Protein AF-A0A957R7T0-F1 (afdb_monomer_lite)

Sequence (190 aa):
MSIPLLWQEVIWQSDWGSYLGHDMTGHAVVDGGLLSNFPIALFISNAPPVKEVMGESATRDRILGMLIDENEALGDDLPGDEPSAGPTAELSSLLIVKRIQRLMDTALHANDMLYADRLEKMVLRLPAKGYGTTEFNMTDARRDALVTAGRRHARDYFLQNASMVLSAADERLTEDESQQIDKIATRMLR

Secondary structure (DSSP, 8-state):
---TTTSPPEEPPGGG--BTTB--TTPEE--GGGT-S--HHHHH---HHHHHHH---TTTTS--EEEEETTS---TTSS--SPP--TTHHHHHHHHHHHHHHHHHHHHHSS-TTSHHHHHHTEEEEE-TT--TT-TT--HHHHHHHHHHHHHHHHHHHHHTTTHHHHTTT-PPPHHHHHHHHHHHHHHT-

Structure (mmCIF, N/CA/C/O backbone):
data_AF-A0A957R7T0-F1
#
_entry.id   AF-A0A957R7T0-F1
#
loop_
_atom_site.group_PDB
_atom_site.id
_atom_site.type_symbol
_atom_site.label_atom_id
_atom_site.label_alt_id
_atom_site.label_comp_id
_atom_site.label_asym_id
_atom_site.label_entity_id
_atom_site.label_seq_id
_atom_site.pdbx_PDB_ins_code
_atom_site.Cartn_x
_atom_site.Cartn_y
_atom_site.Cartn_z
_atom_site.occupancy
_atom_site.B_iso_or_equiv
_atom_site.auth_seq_id
_atom_site.auth_comp_id
_atom_site.auth_asym_id
_atom_site.auth_atom_id
_atom_site.pdbx_PDB_model_num
ATOM 1 N N . MET A 1 1 ? -8.231 -8.340 -6.137 1.00 64.25 1 MET A N 1
ATOM 2 C CA . MET A 1 1 ? -8.034 -6.892 -6.335 1.00 64.25 1 MET A CA 1
ATOM 3 C C . MET A 1 1 ? -9.131 -6.420 -7.273 1.00 64.25 1 MET A C 1
ATOM 5 O O . MET A 1 1 ? -8.980 -6.522 -8.485 1.00 64.25 1 MET A O 1
ATOM 9 N N . SER A 1 2 ? -10.285 -6.035 -6.729 1.00 77.50 2 SER A N 1
ATOM 10 C CA . SER A 1 2 ? -11.446 -5.602 -7.522 1.00 77.50 2 SER A CA 1
ATOM 11 C C . SER A 1 2 ? -11.296 -4.123 -7.881 1.00 77.50 2 SER A C 1
ATOM 13 O O . SER A 1 2 ? -12.015 -3.279 -7.344 1.00 77.50 2 SER A O 1
ATOM 15 N N . ILE A 1 3 ? -10.281 -3.784 -8.688 1.00 74.31 3 ILE A N 1
ATOM 16 C CA . ILE A 1 3 ? -9.997 -2.381 -9.029 1.00 74.31 3 ILE A CA 1
ATOM 17 C C . ILE A 1 3 ? -11.139 -1.891 -9.925 1.00 74.31 3 ILE A C 1
ATOM 19 O O . ILE A 1 3 ? -11.367 -2.492 -10.984 1.00 74.31 3 ILE A O 1
ATOM 23 N N . PRO A 1 4 ? -11.871 -0.833 -9.530 1.00 68.38 4 PRO A N 1
ATOM 24 C CA . PRO A 1 4 ? -13.019 -0.371 -10.291 1.00 68.38 4 PRO A CA 1
ATOM 25 C C . PRO A 1 4 ? -12.649 -0.052 -11.728 1.00 68.38 4 PRO A C 1
ATOM 27 O O . PRO A 1 4 ? -11.546 0.418 -12.005 1.00 68.38 4 PRO A O 1
ATOM 30 N N . LEU A 1 5 ? -13.606 -0.271 -12.629 1.00 71.06 5 LEU A N 1
ATOM 31 C CA . LEU A 1 5 ? -13.477 -0.043 -14.073 1.00 71.06 5 LEU A CA 1
ATOM 32 C C . LEU A 1 5 ? -12.514 -1.005 -14.797 1.00 71.06 5 LEU A C 1
ATOM 34 O O . LEU A 1 5 ? -12.513 -1.026 -16.024 1.00 71.06 5 LEU A O 1
ATOM 38 N N . LEU A 1 6 ? -11.737 -1.812 -14.065 1.00 68.62 6 LEU A N 1
ATOM 39 C CA . LEU A 1 6 ? -10.830 -2.828 -14.611 1.00 68.62 6 LEU A CA 1
ATOM 40 C C . LEU A 1 6 ? -11.322 -4.251 -14.323 1.00 68.62 6 LEU A C 1
ATOM 42 O O . LEU A 1 6 ? -11.292 -5.099 -15.212 1.00 68.62 6 LEU A O 1
ATOM 46 N N . TRP A 1 7 ? -11.809 -4.509 -13.106 1.00 79.31 7 TRP A N 1
ATOM 47 C CA . TRP A 1 7 ? -12.356 -5.806 -12.704 1.00 79.31 7 TRP A CA 1
ATOM 48 C C . TRP A 1 7 ? -13.770 -5.678 -12.147 1.00 79.31 7 TRP A C 1
ATOM 50 O O . TRP A 1 7 ? -14.157 -4.641 -11.606 1.00 79.31 7 TRP A O 1
ATOM 60 N N . GLN A 1 8 ? -14.527 -6.769 -12.266 1.00 84.75 8 GLN A N 1
ATOM 61 C CA . GLN A 1 8 ? -15.843 -6.894 -11.655 1.00 84.75 8 GLN A CA 1
ATOM 62 C C . GLN A 1 8 ? -15.715 -6.819 -10.129 1.00 84.75 8 GLN A C 1
ATOM 64 O O . GLN A 1 8 ? -14.870 -7.486 -9.527 1.00 84.75 8 GLN A O 1
ATOM 69 N N . GLU A 1 9 ? -16.569 -6.010 -9.512 1.00 87.56 9 GLU A N 1
ATOM 70 C CA . GLU A 1 9 ? -16.698 -5.947 -8.060 1.00 87.56 9 GLU A CA 1
ATOM 71 C C . GLU A 1 9 ? -17.227 -7.263 -7.488 1.00 87.56 9 GLU A C 1
ATOM 73 O O . GLU A 1 9 ? -17.987 -7.992 -8.132 1.00 87.56 9 GLU A O 1
ATOM 78 N N . VAL A 1 10 ? -16.818 -7.573 -6.261 1.00 91.75 10 VAL A N 1
ATOM 79 C CA . VAL A 1 10 ? -17.272 -8.782 -5.576 1.00 91.75 10 VAL A CA 1
ATOM 80 C C . VAL A 1 10 ? -18.482 -8.418 -4.736 1.00 91.75 10 VAL A C 1
ATOM 82 O O . VAL A 1 10 ? -18.370 -7.627 -3.807 1.00 91.75 10 VAL A O 1
ATOM 85 N N . ILE A 1 11 ? -19.639 -8.994 -5.051 1.00 94.62 11 ILE A N 1
ATOM 86 C CA . ILE A 1 11 ? -20.851 -8.785 -4.258 1.00 94.62 11 ILE A CA 1
ATOM 87 C C . ILE A 1 11 ? -20.867 -9.773 -3.097 1.00 94.62 11 ILE A C 1
ATOM 89 O O . ILE A 1 11 ? -20.788 -10.985 -3.319 1.00 94.62 11 ILE A O 1
ATOM 93 N N . TRP A 1 12 ? -20.992 -9.254 -1.877 1.00 96.00 12 TRP A N 1
ATOM 94 C CA . TRP A 1 12 ? -21.081 -10.067 -0.670 1.00 96.00 12 TRP A CA 1
ATOM 95 C C . TRP A 1 12 ? -22.331 -10.947 -0.702 1.00 96.00 12 TRP A C 1
ATOM 97 O O . TRP A 1 12 ? -23.453 -10.453 -0.856 1.00 96.00 12 TRP A O 1
ATOM 107 N N . GLN A 1 13 ? -22.132 -12.253 -0.563 1.00 96.69 13 GLN A N 1
ATOM 108 C CA . GLN A 1 13 ? -23.207 -13.237 -0.613 1.00 96.69 13 GLN A CA 1
ATOM 109 C C . GLN A 1 13 ? -23.741 -13.532 0.791 1.00 96.69 13 GLN A C 1
ATOM 111 O O . GLN A 1 13 ? -22.999 -13.509 1.772 1.00 96.69 13 GLN A O 1
ATOM 116 N N . SER A 1 14 ? -25.034 -13.837 0.895 1.00 95.44 14 SER A N 1
ATOM 117 C CA . SER A 1 14 ? -25.679 -14.111 2.186 1.00 95.44 14 SER A CA 1
ATOM 118 C C . SER A 1 14 ? -25.124 -15.349 2.895 1.00 95.44 14 SER A C 1
ATOM 120 O O . SER A 1 14 ? -25.150 -15.428 4.120 1.00 95.44 14 SER A O 1
ATOM 122 N N . ASP A 1 15 ? -24.628 -16.330 2.138 1.00 96.50 15 ASP A N 1
ATOM 123 C CA . ASP A 1 15 ? -24.037 -17.564 2.666 1.00 96.50 15 ASP A CA 1
ATOM 124 C C . ASP A 1 15 ? -22.649 -17.352 3.297 1.00 96.50 15 ASP A C 1
ATOM 126 O O . ASP A 1 15 ? -22.197 -18.205 4.059 1.00 96.50 15 ASP A O 1
ATOM 130 N N . TRP A 1 16 ? -21.995 -16.210 3.052 1.00 95.06 16 TRP A N 1
ATOM 131 C CA . TRP A 1 16 ? -20.727 -15.837 3.698 1.00 95.06 16 TRP A CA 1
ATOM 132 C C . TRP A 1 16 ? -20.921 -15.335 5.134 1.00 95.06 16 TRP A C 1
ATOM 134 O O . TRP A 1 16 ? -19.959 -15.255 5.898 1.00 95.06 16 TRP A O 1
ATOM 144 N N . GLY A 1 17 ? -22.163 -15.028 5.518 1.00 94.38 17 GLY A N 1
ATOM 145 C CA . GLY A 1 17 ? -22.520 -14.548 6.847 1.00 94.38 17 GLY A CA 1
ATOM 146 C C . GLY A 1 17 ? -22.252 -13.056 7.058 1.00 94.38 17 GLY A C 1
ATOM 147 O O . GLY A 1 17 ? -22.036 -12.291 6.118 1.00 94.38 17 GLY A O 1
ATOM 148 N N . SER A 1 18 ? -22.313 -12.634 8.321 1.00 93.88 18 SER A N 1
ATOM 149 C CA . SER A 1 18 ? -22.111 -11.240 8.729 1.00 93.88 18 SER A CA 1
ATOM 150 C C . SER A 1 18 ? -20.630 -10.877 8.836 1.00 93.88 18 SER A C 1
ATOM 152 O O . SER A 1 18 ? -19.843 -11.658 9.374 1.00 93.88 18 SER A O 1
ATOM 154 N N . TYR A 1 19 ? -20.274 -9.652 8.462 1.00 89.38 19 TYR A N 1
ATOM 155 C CA . TYR A 1 19 ? -18.965 -9.068 8.745 1.00 89.38 19 TYR A CA 1
ATOM 156 C C . TYR A 1 19 ? -19.042 -8.239 10.030 1.00 89.38 19 TYR A C 1
ATOM 158 O O . TYR A 1 19 ? -19.812 -7.286 10.098 1.00 89.38 19 TYR A O 1
ATOM 166 N N . LEU A 1 20 ? -18.282 -8.617 11.064 1.00 87.81 20 LEU A N 1
ATOM 167 C CA . LEU A 1 20 ? -18.307 -7.957 12.384 1.00 87.81 20 LEU A CA 1
ATOM 168 C C . LEU A 1 20 ? -19.728 -7.793 12.961 1.00 87.81 20 LEU A C 1
ATOM 170 O O . LEU A 1 20 ? -20.074 -6.774 13.546 1.00 87.81 20 LEU A O 1
ATOM 174 N N . GLY A 1 21 ? -20.586 -8.795 12.751 1.00 90.56 21 GLY A N 1
ATOM 175 C CA . GLY A 1 21 ? -21.985 -8.766 13.193 1.00 90.56 21 GLY A CA 1
ATOM 176 C C . GLY A 1 21 ? -22.929 -7.930 12.318 1.00 90.56 21 GLY A C 1
ATOM 177 O O . GLY A 1 21 ? -24.133 -7.929 12.569 1.00 90.56 21 GLY A O 1
ATOM 178 N N . HIS A 1 22 ? -22.427 -7.274 11.270 1.00 89.94 22 HIS A N 1
ATOM 179 C CA . HIS A 1 22 ? -23.229 -6.538 10.296 1.00 89.94 22 HIS A CA 1
ATOM 180 C C . HIS A 1 22 ? -23.560 -7.407 9.078 1.00 89.94 22 HIS A C 1
ATOM 182 O O . HIS A 1 22 ? -22.698 -8.106 8.541 1.00 89.94 22 HIS A O 1
ATOM 188 N N . ASP A 1 23 ? -24.815 -7.362 8.628 1.00 94.25 23 ASP A N 1
ATOM 189 C CA . ASP A 1 23 ? -25.204 -7.985 7.365 1.00 94.25 23 ASP A CA 1
ATOM 190 C C . ASP A 1 23 ? -24.669 -7.156 6.195 1.00 94.25 23 ASP A C 1
ATOM 192 O O . ASP A 1 23 ? -25.050 -6.001 6.002 1.00 94.25 23 ASP A O 1
ATOM 196 N N . MET A 1 24 ? -23.773 -7.768 5.427 1.00 95.12 24 MET A N 1
ATOM 197 C CA . MET A 1 24 ? -23.145 -7.158 4.261 1.00 95.12 24 MET A CA 1
ATOM 198 C C . MET A 1 24 ? -23.767 -7.636 2.950 1.00 95.12 24 MET A C 1
ATOM 200 O O . MET A 1 24 ? -23.339 -7.186 1.891 1.00 95.12 24 MET A O 1
ATOM 204 N N . THR A 1 25 ? -24.777 -8.511 2.976 1.00 96.44 25 THR A N 1
ATOM 205 C CA . THR A 1 25 ? -25.382 -9.092 1.768 1.00 96.44 25 THR A CA 1
ATOM 206 C C . THR A 1 25 ? -25.733 -8.015 0.738 1.00 96.44 25 THR A C 1
ATOM 208 O O . THR A 1 25 ? -26.369 -7.010 1.053 1.00 96.44 25 THR A O 1
ATOM 211 N N . GLY A 1 26 ? -25.295 -8.211 -0.507 1.00 94.88 26 GLY A N 1
ATOM 212 C CA . GLY A 1 26 ? -25.545 -7.282 -1.612 1.00 94.88 26 GLY A CA 1
ATOM 213 C C . GLY A 1 26 ? -24.616 -6.063 -1.674 1.00 94.88 26 GLY A C 1
ATOM 214 O O . GLY A 1 26 ? -24.668 -5.332 -2.660 1.00 94.88 26 GLY A O 1
ATOM 215 N N . HIS A 1 27 ? -23.744 -5.844 -0.685 1.00 93.19 27 HIS A N 1
ATOM 216 C CA . HIS A 1 27 ? -22.738 -4.783 -0.751 1.00 93.19 27 HIS A CA 1
ATOM 217 C C . HIS A 1 27 ? -21.607 -5.166 -1.714 1.00 93.19 27 HIS A C 1
ATOM 219 O O . HIS A 1 27 ? -21.185 -6.325 -1.773 1.00 93.19 27 HIS A O 1
ATOM 225 N N . ALA A 1 28 ? -21.099 -4.178 -2.452 1.00 90.75 28 ALA A N 1
ATOM 226 C CA . ALA A 1 28 ? -19.971 -4.344 -3.359 1.00 90.75 28 ALA A CA 1
ATOM 227 C C . ALA A 1 28 ? -18.636 -4.158 -2.628 1.00 90.75 28 ALA A C 1
ATOM 229 O O . ALA A 1 28 ? -18.390 -3.134 -1.989 1.00 90.75 28 ALA A O 1
ATOM 230 N N . VAL A 1 29 ? -17.755 -5.144 -2.764 1.00 87.69 29 VAL A N 1
ATOM 231 C CA . VAL A 1 29 ? -16.377 -5.115 -2.280 1.00 87.69 29 VAL A CA 1
ATOM 232 C C . VAL A 1 29 ? -15.462 -4.750 -3.443 1.00 87.69 29 VAL A C 1
ATOM 234 O O . VAL A 1 29 ? -15.355 -5.470 -4.444 1.00 87.69 29 VAL A O 1
ATOM 237 N N . VAL A 1 30 ? -14.791 -3.614 -3.281 1.00 82.06 30 VAL A N 1
ATOM 238 C CA . VAL A 1 30 ? -13.850 -3.038 -4.242 1.00 82.06 30 VAL A CA 1
ATOM 239 C C . VAL A 1 30 ? -12.434 -3.043 -3.678 1.00 82.06 30 VAL A C 1
ATOM 241 O O . VAL A 1 30 ? -12.216 -3.273 -2.489 1.00 82.06 30 VAL A O 1
ATOM 244 N N . ASP A 1 31 ? -11.457 -2.809 -4.545 1.00 76.38 31 ASP A N 1
ATOM 245 C CA . ASP A 1 31 ? -10.063 -2.708 -4.136 1.00 76.38 31 ASP A CA 1
ATOM 246 C C . ASP A 1 31 ? -9.812 -1.554 -3.148 1.00 76.38 31 ASP A C 1
ATOM 248 O O . ASP A 1 31 ? -10.300 -0.434 -3.332 1.00 76.38 31 ASP A O 1
ATOM 252 N N . GLY A 1 32 ? -9.013 -1.826 -2.112 1.00 65.75 32 GLY A N 1
ATOM 253 C CA . GLY A 1 32 ? -8.698 -0.866 -1.050 1.00 65.75 32 GLY A CA 1
ATOM 254 C C . GLY A 1 32 ? -7.901 0.349 -1.528 1.00 65.75 32 GLY A C 1
ATOM 255 O O . GLY A 1 32 ? -7.894 1.380 -0.848 1.00 65.75 32 GLY A O 1
ATOM 256 N N . GLY A 1 33 ? -7.297 0.285 -2.720 1.00 60.62 33 GLY A N 1
ATOM 257 C CA . GLY A 1 33 ? -6.518 1.381 -3.280 1.00 60.62 33 GLY A CA 1
ATOM 258 C C . GLY A 1 33 ? -7.298 2.658 -3.604 1.00 60.62 33 GLY A C 1
ATOM 259 O O . GLY A 1 33 ? -6.705 3.706 -3.859 1.00 60.62 33 GLY A O 1
ATOM 260 N N . LEU A 1 34 ? -8.629 2.622 -3.547 1.00 56.03 34 LEU A N 1
ATOM 261 C CA . LEU A 1 34 ? -9.475 3.820 -3.643 1.00 56.03 34 LEU A CA 1
ATOM 262 C C . LEU A 1 34 ? -9.510 4.631 -2.343 1.00 56.03 34 LEU A C 1
ATOM 264 O O . LEU A 1 34 ? -9.711 5.847 -2.391 1.00 56.03 34 LEU A O 1
ATOM 268 N N . LEU A 1 35 ? -9.368 3.954 -1.198 1.00 53.03 35 LEU A N 1
ATOM 269 C CA . LEU A 1 35 ? -9.556 4.518 0.141 1.00 53.03 35 LEU A CA 1
ATOM 270 C C . LEU A 1 35 ? -8.216 4.722 0.860 1.00 53.03 35 LEU A C 1
ATOM 272 O O . LEU A 1 35 ? -8.010 5.778 1.456 1.00 53.03 35 LEU A O 1
ATOM 276 N N . SER A 1 36 ? -7.284 3.765 0.771 1.00 52.94 36 SER A N 1
ATOM 277 C CA . SER A 1 36 ? -5.916 3.910 1.287 1.00 52.94 36 SER A CA 1
ATOM 278 C C . SER A 1 36 ? -4.968 2.878 0.664 1.00 52.94 36 SER A C 1
ATOM 280 O O . SER A 1 36 ? -5.022 1.697 0.993 1.00 52.94 36 SER A O 1
ATOM 282 N N . ASN A 1 37 ? -4.060 3.325 -0.212 1.00 60.44 37 ASN A N 1
ATOM 283 C CA . ASN A 1 37 ? -3.034 2.465 -0.830 1.00 60.44 37 ASN A CA 1
ATOM 284 C C . ASN A 1 37 ? -1.887 2.089 0.122 1.00 60.44 37 ASN A C 1
ATOM 286 O O . ASN A 1 37 ? -1.067 1.239 -0.213 1.00 60.44 37 ASN A O 1
ATOM 290 N N . PHE A 1 38 ? -1.801 2.726 1.294 1.00 70.00 38 PHE A N 1
ATOM 291 C CA . PHE A 1 38 ? -0.698 2.515 2.227 1.00 70.00 38 PHE A CA 1
ATOM 292 C C . PHE A 1 38 ? -1.168 2.558 3.690 1.00 70.00 38 PHE A C 1
ATOM 294 O O . PHE A 1 38 ? -0.875 3.507 4.423 1.00 70.00 38 PHE A O 1
ATOM 301 N N . PRO A 1 39 ? -1.936 1.551 4.148 1.00 75.25 39 PRO A N 1
ATOM 302 C CA . PRO A 1 39 ? -2.600 1.577 5.448 1.00 75.25 39 PRO A CA 1
ATOM 303 C C . PRO A 1 39 ? -1.659 1.199 6.605 1.00 75.25 39 PRO A C 1
ATOM 305 O O . PRO A 1 39 ? -2.043 0.450 7.500 1.00 75.25 39 PRO A O 1
ATOM 308 N N . ILE A 1 40 ? -0.426 1.718 6.623 1.00 76.62 40 ILE A N 1
ATOM 309 C CA . ILE A 1 40 ? 0.567 1.401 7.665 1.00 76.62 40 ILE A CA 1
ATOM 310 C C . ILE A 1 40 ? 0.033 1.705 9.072 1.00 76.62 40 ILE A C 1
ATOM 312 O O . ILE A 1 40 ? 0.276 0.933 9.994 1.00 76.62 40 ILE A O 1
ATOM 316 N N . ALA A 1 41 ? -0.794 2.750 9.210 1.00 78.56 41 ALA A N 1
ATOM 317 C CA . ALA A 1 41 ? -1.460 3.123 10.456 1.00 78.56 41 ALA A CA 1
ATOM 318 C C . ALA A 1 41 ? -2.321 1.991 11.051 1.00 78.56 41 ALA A C 1
ATOM 320 O O . ALA A 1 41 ? -2.338 1.836 12.268 1.00 78.56 41 ALA A O 1
ATOM 321 N N . LEU A 1 42 ? -2.983 1.166 10.225 1.00 81.25 42 LEU A N 1
ATOM 322 C CA . LEU A 1 42 ? -3.766 0.021 10.714 1.00 81.25 42 LEU A CA 1
ATOM 323 C C . LEU A 1 42 ? -2.880 -1.039 11.384 1.00 81.25 42 LEU A C 1
ATOM 325 O O . LEU A 1 42 ? -3.335 -1.730 12.290 1.00 81.25 42 LEU A O 1
ATOM 329 N N . PHE A 1 43 ? -1.620 -1.162 10.959 1.00 80.56 43 PHE A N 1
ATOM 330 C CA . PHE A 1 43 ? -0.701 -2.172 11.481 1.00 80.56 43 PHE A CA 1
ATOM 331 C C . PHE A 1 43 ? 0.004 -1.738 12.774 1.00 80.56 43 PHE A C 1
ATOM 333 O O . PHE A 1 43 ? 0.329 -2.592 13.600 1.00 80.56 43 PHE A O 1
ATOM 340 N N . ILE A 1 44 ? 0.219 -0.432 12.969 1.00 79.81 44 ILE A N 1
ATOM 341 C CA . ILE A 1 44 ? 0.860 0.129 14.176 1.00 79.81 44 ILE A CA 1
ATOM 342 C C . ILE A 1 44 ? -0.144 0.608 15.239 1.00 79.81 44 ILE A C 1
ATOM 344 O O . ILE A 1 44 ? 0.250 0.868 16.372 1.00 79.81 44 ILE A O 1
ATOM 348 N N . SER A 1 45 ? -1.434 0.706 14.907 1.00 81.31 45 SER A N 1
ATOM 349 C CA . SER A 1 45 ? -2.481 1.153 15.832 1.00 81.31 45 SER A CA 1
ATOM 350 C C . SER A 1 45 ? -2.797 0.139 16.942 1.00 81.31 45 SER A C 1
ATOM 352 O O . SER A 1 45 ? -2.727 -1.085 16.770 1.00 81.31 45 SER A O 1
ATOM 354 N N . ASN A 1 46 ? -3.184 0.679 18.098 1.00 83.44 46 ASN A N 1
ATOM 355 C CA . ASN A 1 46 ? -3.702 -0.039 19.259 1.00 83.44 46 ASN A CA 1
ATOM 356 C C . ASN A 1 46 ? -5.185 0.244 19.538 1.00 83.44 46 ASN A C 1
ATOM 358 O O . ASN A 1 46 ? -5.727 -0.293 20.509 1.00 83.44 46 ASN A O 1
ATOM 362 N N . ALA A 1 47 ? -5.854 1.018 18.683 1.00 87.38 47 ALA A N 1
ATOM 363 C CA . ALA A 1 47 ? -7.260 1.345 18.836 1.00 87.38 47 ALA A CA 1
ATOM 364 C C . ALA A 1 47 ? -8.106 0.057 18.901 1.00 87.38 47 ALA A C 1
ATOM 366 O O . ALA A 1 47 ? -7.971 -0.800 18.022 1.00 87.38 47 ALA A O 1
ATOM 367 N N . PRO A 1 48 ? -9.019 -0.089 19.880 1.00 90.44 48 PRO A N 1
ATOM 368 C CA . PRO A 1 48 ? -9.850 -1.287 19.998 1.00 90.44 48 PRO A CA 1
ATOM 369 C C . PRO A 1 48 ? -10.610 -1.665 18.712 1.00 90.44 48 PRO A C 1
ATOM 371 O O . PRO A 1 48 ? -10.533 -2.832 18.332 1.00 90.44 48 PRO A O 1
ATOM 374 N N . PRO A 1 49 ? -11.237 -0.722 17.972 1.00 89.12 49 PRO A N 1
ATOM 375 C CA . PRO A 1 49 ? -11.896 -1.046 16.702 1.00 89.12 49 PRO A CA 1
ATOM 376 C C . PRO A 1 49 ? -10.931 -1.583 15.637 1.00 89.12 49 PRO A C 1
ATOM 378 O O . PRO A 1 49 ? -11.302 -2.406 14.809 1.00 89.12 49 PRO A O 1
ATOM 381 N N . VAL A 1 50 ? -9.671 -1.138 15.659 1.00 88.31 50 VAL A N 1
ATOM 382 C CA . VAL A 1 50 ? -8.640 -1.612 14.726 1.00 88.31 50 VAL A CA 1
ATOM 383 C C . VAL A 1 50 ? -8.174 -3.006 15.099 1.00 88.31 50 VAL A C 1
ATOM 385 O O . VAL A 1 50 ? -8.031 -3.845 14.219 1.00 88.31 50 VAL A O 1
ATOM 388 N N . LYS A 1 51 ? -8.008 -3.296 16.389 1.00 88.81 51 LYS A N 1
ATOM 389 C CA . LYS A 1 51 ? -7.677 -4.644 16.869 1.00 88.81 51 LYS A CA 1
ATOM 390 C C . LYS A 1 51 ? -8.783 -5.660 16.595 1.00 88.81 51 LYS A C 1
ATOM 392 O O . LYS A 1 51 ? -8.482 -6.822 16.354 1.00 88.81 51 LYS A O 1
ATOM 397 N N . GLU A 1 52 ? -10.041 -5.235 16.612 1.00 89.31 52 GLU A N 1
ATOM 398 C CA . GLU A 1 52 ? -11.176 -6.092 16.259 1.00 89.31 52 GLU A CA 1
ATOM 399 C C . GLU A 1 52 ? -11.120 -6.538 14.789 1.00 89.31 52 GLU A C 1
ATOM 401 O O . GLU A 1 52 ? -11.397 -7.695 14.481 1.00 89.31 52 GLU A O 1
ATOM 406 N N . VAL A 1 53 ? -10.683 -5.645 13.895 1.00 88.25 53 VAL A N 1
ATOM 407 C CA . VAL A 1 53 ? -10.539 -5.915 12.454 1.00 88.25 53 VAL A CA 1
ATOM 408 C C . VAL A 1 53 ? -9.227 -6.637 12.126 1.00 88.25 53 VAL A C 1
ATOM 410 O O . VAL A 1 53 ? -9.218 -7.617 11.386 1.00 88.25 53 VAL A O 1
ATOM 413 N N . MET A 1 54 ? -8.107 -6.130 12.643 1.00 85.56 54 MET A N 1
ATOM 414 C CA . MET A 1 54 ? -6.744 -6.530 12.264 1.00 85.56 54 MET A CA 1
ATOM 415 C C . MET A 1 54 ? -6.161 -7.623 13.171 1.00 85.56 54 MET A C 1
ATOM 417 O O . MET A 1 54 ? -5.117 -8.194 12.854 1.00 85.56 54 MET A O 1
ATOM 421 N N . GLY A 1 55 ? -6.815 -7.914 14.297 1.00 85.38 55 GLY A N 1
ATOM 422 C CA . GLY A 1 55 ? -6.314 -8.799 15.343 1.00 85.38 55 GLY A CA 1
ATOM 423 C C . GLY A 1 55 ? -5.308 -8.131 16.288 1.00 85.38 55 GLY A C 1
ATOM 424 O O . GLY A 1 55 ? -4.902 -6.975 16.134 1.00 85.38 55 GLY A O 1
ATOM 425 N N . GLU A 1 56 ? -4.876 -8.883 17.302 1.00 80.12 56 GLU A N 1
ATOM 426 C CA . GLU A 1 56 ? -3.778 -8.458 18.170 1.00 80.12 56 GLU A CA 1
ATOM 427 C C . GLU A 1 56 ? -2.435 -8.622 17.455 1.00 80.12 56 GLU A C 1
ATOM 429 O O . GLU A 1 56 ? -2.017 -9.731 17.131 1.00 80.12 56 GLU A O 1
ATOM 434 N N . SER A 1 57 ? -1.725 -7.518 17.228 1.00 64.56 57 SER A N 1
ATOM 435 C CA . SER A 1 57 ? -0.419 -7.559 16.572 1.00 64.56 57 SER A CA 1
ATOM 436 C C . SER A 1 57 ? 0.705 -7.763 17.596 1.00 64.56 57 SER A C 1
ATOM 438 O O . SER A 1 57 ? 1.078 -6.865 18.350 1.00 64.56 57 SER A O 1
ATOM 440 N N . ALA A 1 58 ? 1.264 -8.973 17.632 1.00 56.09 58 ALA A N 1
ATOM 441 C CA . ALA A 1 58 ? 2.414 -9.312 18.476 1.00 56.09 58 ALA A CA 1
ATOM 442 C C . ALA A 1 58 ? 3.745 -8.707 17.971 1.00 56.09 58 ALA A C 1
ATOM 444 O O . ALA A 1 58 ? 4.773 -8.839 18.631 1.00 56.09 58 ALA A O 1
ATOM 445 N N . THR A 1 59 ? 3.747 -8.065 16.797 1.00 60.44 59 THR A N 1
ATOM 446 C CA . THR A 1 59 ? 4.960 -7.628 16.084 1.00 60.44 59 THR A CA 1
ATOM 447 C C . THR A 1 59 ? 4.818 -6.220 15.496 1.00 60.44 59 THR A C 1
ATOM 449 O O . THR A 1 59 ? 5.291 -5.959 14.391 1.00 60.44 59 THR A O 1
ATOM 452 N N . ARG A 1 60 ? 4.158 -5.308 16.223 1.00 63.09 60 ARG A N 1
ATOM 453 C CA . ARG A 1 60 ? 3.935 -3.906 15.804 1.00 63.09 60 ARG A CA 1
ATOM 454 C C . ARG A 1 60 ? 5.240 -3.140 15.563 1.00 63.09 60 ARG A C 1
ATOM 456 O O . ARG A 1 60 ? 5.303 -2.294 14.683 1.00 63.09 60 ARG A O 1
ATOM 463 N N . ASP A 1 61 ? 6.313 -3.520 16.245 1.00 64.19 61 ASP A N 1
ATOM 464 C CA . ASP A 1 61 ? 7.623 -2.876 16.082 1.00 64.19 61 ASP A CA 1
ATOM 465 C C . ASP A 1 61 ? 8.454 -3.475 14.930 1.00 64.19 61 ASP A C 1
ATOM 467 O O . ASP A 1 61 ? 9.611 -3.115 14.721 1.00 64.19 61 ASP A O 1
ATOM 471 N N . ARG A 1 62 ? 7.882 -4.424 14.175 1.00 72.94 62 ARG A N 1
ATOM 472 C CA . ARG A 1 62 ? 8.532 -5.136 13.060 1.00 72.94 62 ARG A CA 1
ATOM 473 C C . ARG A 1 62 ? 7.727 -4.996 11.775 1.00 72.94 62 ARG A C 1
ATOM 475 O O . ARG A 1 62 ? 7.461 -5.976 11.081 1.00 72.94 62 ARG A O 1
ATOM 482 N N . ILE A 1 63 ? 7.305 -3.772 11.489 1.00 77.12 63 ILE A N 1
ATOM 483 C CA . ILE A 1 63 ? 6.543 -3.445 10.288 1.00 77.12 63 ILE A CA 1
ATOM 484 C C . ILE A 1 63 ? 7.475 -2.779 9.284 1.00 77.12 63 ILE A C 1
ATOM 486 O O . ILE A 1 63 ? 8.142 -1.797 9.597 1.00 77.12 63 ILE A O 1
ATOM 490 N N . LEU A 1 64 ? 7.490 -3.323 8.071 1.00 81.06 64 LEU A N 1
ATOM 491 C CA . LEU A 1 64 ? 8.138 -2.731 6.910 1.00 81.06 64 LEU A CA 1
ATOM 492 C C . LEU A 1 64 ? 7.053 -2.416 5.885 1.00 81.06 64 LEU A C 1
ATOM 494 O O . LEU A 1 64 ? 6.393 -3.320 5.369 1.00 81.06 64 LEU A O 1
ATOM 498 N N . GLY A 1 65 ? 6.868 -1.137 5.596 1.00 80.38 65 GLY A N 1
ATOM 499 C CA . GLY A 1 65 ? 6.067 -0.697 4.471 1.00 80.38 65 GLY A CA 1
ATOM 500 C C . GLY A 1 65 ? 6.878 -0.800 3.182 1.00 80.38 65 GLY A C 1
ATOM 501 O O . GLY A 1 65 ? 8.040 -0.410 3.150 1.00 80.38 65 GLY A O 1
ATOM 502 N N . MET A 1 66 ? 6.282 -1.319 2.112 1.00 84.94 66 MET A N 1
ATOM 503 C CA . MET A 1 66 ? 6.905 -1.350 0.786 1.00 84.94 66 MET A CA 1
ATOM 504 C C . MET A 1 66 ? 6.051 -0.528 -0.167 1.00 84.94 66 MET A C 1
ATOM 506 O O . MET A 1 66 ? 4.901 -0.882 -0.424 1.00 84.94 66 MET A O 1
ATOM 510 N N . LEU A 1 67 ? 6.598 0.583 -0.647 1.00 83.00 67 LEU A N 1
ATOM 511 C CA . LEU A 1 67 ? 5.908 1.520 -1.521 1.00 83.00 67 LEU A CA 1
ATOM 512 C C . LEU A 1 67 ? 6.491 1.421 -2.928 1.00 83.00 67 LEU A C 1
ATOM 514 O O . LEU A 1 67 ? 7.690 1.597 -3.107 1.00 83.00 67 LEU A O 1
ATOM 518 N N . ILE A 1 68 ? 5.644 1.171 -3.922 1.00 83.25 68 ILE A N 1
ATOM 519 C CA . ILE A 1 68 ? 6.024 1.300 -5.332 1.00 83.25 68 ILE A CA 1
ATOM 520 C C . ILE A 1 68 ? 5.995 2.794 -5.681 1.00 83.25 68 ILE A C 1
ATOM 522 O O . ILE A 1 68 ? 4.944 3.427 -5.566 1.00 83.25 68 ILE A O 1
ATOM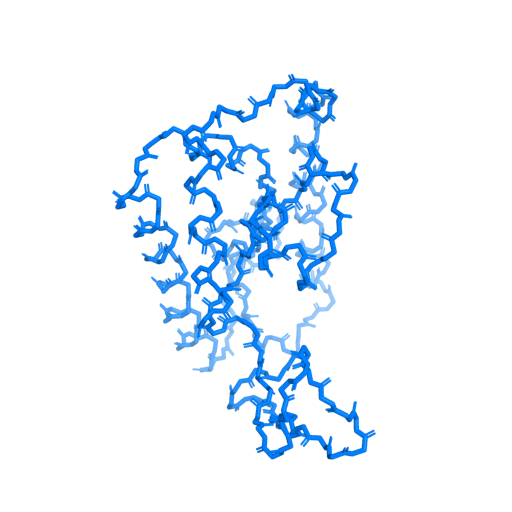 526 N N . ASP A 1 69 ? 7.140 3.357 -6.066 1.00 81.25 69 ASP A N 1
ATOM 527 C CA . ASP A 1 69 ? 7.313 4.778 -6.368 1.00 81.25 69 ASP A CA 1
ATOM 528 C C . ASP A 1 69 ? 7.500 4.999 -7.876 1.00 81.25 69 ASP A C 1
ATOM 530 O O . ASP A 1 69 ? 8.567 4.779 -8.450 1.00 81.25 69 ASP A O 1
ATOM 534 N N . GLU A 1 70 ? 6.437 5.467 -8.530 1.00 79.38 70 GLU A N 1
ATOM 535 C CA . GLU A 1 70 ? 6.417 5.782 -9.966 1.00 79.38 70 GLU A CA 1
ATOM 536 C C . GLU A 1 70 ? 7.229 7.044 -10.327 1.00 79.38 70 GLU A C 1
ATOM 538 O O . GLU A 1 70 ? 7.363 7.381 -11.503 1.00 79.38 70 GLU A O 1
ATOM 543 N N . ASN A 1 71 ? 7.773 7.770 -9.344 1.00 80.56 71 ASN A N 1
ATOM 544 C CA . ASN A 1 71 ? 8.629 8.934 -9.591 1.00 80.56 71 ASN A CA 1
ATOM 545 C C . ASN A 1 71 ? 10.119 8.586 -9.526 1.00 80.56 71 ASN A C 1
ATOM 547 O O . ASN A 1 71 ? 10.946 9.347 -10.038 1.00 80.56 71 ASN A O 1
ATOM 551 N N . GLU A 1 72 ? 10.462 7.456 -8.909 1.00 82.25 72 GLU A N 1
ATOM 552 C CA . GLU A 1 72 ? 11.838 7.028 -8.690 1.00 82.25 72 GLU A CA 1
ATOM 553 C C . GLU A 1 72 ? 12.317 6.137 -9.844 1.00 82.25 72 GLU A C 1
ATOM 555 O O . GLU A 1 72 ? 11.689 5.135 -10.197 1.00 82.25 72 GLU A O 1
ATOM 560 N N . ALA A 1 73 ? 13.414 6.562 -10.475 1.00 87.31 73 ALA A N 1
ATOM 561 C CA . ALA A 1 73 ? 14.032 5.880 -11.608 1.00 87.31 73 ALA A CA 1
ATOM 562 C C . ALA A 1 73 ? 14.693 4.566 -11.179 1.00 87.31 73 ALA A C 1
ATOM 564 O O . ALA A 1 73 ? 15.188 4.449 -10.058 1.00 87.31 73 ALA A O 1
ATOM 565 N N . LEU A 1 74 ? 14.757 3.582 -12.079 1.00 86.12 74 LEU A N 1
ATOM 566 C CA . LEU A 1 74 ? 15.366 2.277 -11.757 1.00 86.12 74 LEU A CA 1
ATOM 567 C C . LEU A 1 74 ? 16.890 2.369 -11.567 1.00 86.12 74 LEU A C 1
ATOM 569 O O . LEU A 1 74 ? 17.487 1.503 -10.917 1.00 86.12 74 LEU A O 1
ATOM 573 N N . GLY A 1 75 ? 17.497 3.416 -12.134 1.00 82.25 75 GLY A N 1
ATOM 574 C CA . GLY A 1 75 ? 18.936 3.657 -12.207 1.00 82.25 75 GLY A CA 1
ATOM 575 C C . GLY A 1 75 ? 19.443 3.629 -13.651 1.00 82.25 75 GLY A C 1
ATOM 576 O O . GLY A 1 75 ? 18.904 2.909 -14.488 1.00 82.25 75 GLY A O 1
ATOM 577 N N . ASP A 1 76 ? 20.504 4.392 -13.928 1.00 76.88 76 ASP A N 1
ATOM 578 C CA . ASP A 1 76 ? 21.022 4.641 -15.288 1.00 76.88 76 ASP A CA 1
ATOM 579 C C . ASP A 1 76 ? 21.473 3.375 -16.048 1.00 76.88 76 ASP A C 1
ATOM 581 O O . ASP A 1 76 ? 21.642 3.395 -17.266 1.00 76.88 76 ASP A O 1
ATOM 585 N N . ASP A 1 77 ? 21.705 2.268 -15.340 1.00 79.88 77 ASP A N 1
ATOM 586 C CA . ASP A 1 77 ? 22.187 1.000 -15.889 1.00 79.88 77 ASP A CA 1
ATOM 587 C C . ASP A 1 77 ? 21.068 0.014 -16.267 1.00 79.88 77 ASP A C 1
ATOM 589 O O . ASP A 1 77 ? 21.352 -1.030 -16.861 1.00 79.88 77 ASP A O 1
ATOM 593 N N . LEU A 1 78 ? 19.809 0.316 -15.932 1.00 78.00 78 LEU A N 1
ATOM 594 C CA . LEU A 1 78 ? 18.667 -0.552 -16.203 1.00 78.00 78 LEU A CA 1
ATOM 595 C C . LEU A 1 78 ? 17.748 0.058 -17.272 1.00 78.00 78 LEU A C 1
ATOM 597 O O . LEU A 1 78 ? 17.310 1.199 -17.143 1.00 78.00 78 LEU A O 1
ATOM 601 N N . PRO A 1 79 ? 17.387 -0.698 -18.324 1.00 73.44 79 PRO A N 1
ATOM 602 C CA . PRO A 1 79 ? 16.405 -0.230 -19.289 1.00 73.44 79 PRO A CA 1
ATOM 603 C C . PRO A 1 79 ? 15.017 -0.228 -18.638 1.00 73.44 79 PRO A C 1
ATOM 605 O O . PRO A 1 79 ? 14.585 -1.247 -18.098 1.00 73.44 79 PRO A O 1
ATOM 608 N N . GLY A 1 80 ? 14.276 0.879 -18.713 1.00 70.12 80 GLY A N 1
ATOM 609 C CA . GLY A 1 80 ? 12.880 0.852 -18.271 1.00 70.12 80 GLY A CA 1
ATOM 610 C C . GLY A 1 80 ? 12.215 2.175 -17.919 1.00 70.12 80 GLY A C 1
ATOM 611 O O . GLY A 1 80 ? 10.992 2.183 -17.840 1.00 70.12 80 GLY A O 1
ATOM 612 N N . ASP A 1 81 ? 12.959 3.271 -17.777 1.00 67.06 81 ASP A N 1
ATOM 613 C CA . ASP A 1 81 ? 12.368 4.567 -17.399 1.00 67.06 81 ASP A CA 1
ATOM 614 C C . ASP A 1 81 ? 11.490 5.197 -18.499 1.00 67.06 81 ASP A C 1
ATOM 616 O O . ASP A 1 81 ? 10.757 6.155 -18.243 1.00 67.06 81 ASP A O 1
ATOM 620 N N . GLU A 1 82 ? 11.539 4.655 -19.721 1.00 73.50 82 GLU A N 1
ATOM 621 C CA . GLU A 1 82 ? 10.669 5.080 -20.815 1.00 73.50 82 GLU A CA 1
ATOM 622 C C . GLU A 1 82 ? 9.191 4.799 -20.480 1.00 73.50 82 GLU A C 1
ATOM 624 O O . GLU A 1 82 ? 8.860 3.685 -20.040 1.00 73.50 82 GLU A O 1
ATOM 629 N N . PRO A 1 83 ? 8.289 5.777 -20.700 1.00 66.44 83 PRO A N 1
ATOM 630 C CA . PRO A 1 83 ? 6.868 5.613 -20.434 1.00 66.44 83 PRO A CA 1
ATOM 631 C C . PRO A 1 83 ? 6.278 4.427 -21.196 1.00 66.44 83 PRO A C 1
ATOM 633 O O . PRO A 1 83 ? 6.497 4.258 -22.398 1.00 66.44 83 PRO A O 1
ATOM 636 N N . SER A 1 84 ? 5.463 3.633 -20.505 1.00 63.72 84 SER A N 1
ATOM 637 C CA . SER A 1 84 ? 4.623 2.621 -21.143 1.00 63.72 84 SER A CA 1
ATOM 638 C C . SER A 1 84 ? 3.711 3.278 -22.190 1.00 63.72 84 SER A C 1
ATOM 640 O O . SER A 1 84 ? 2.888 4.133 -21.858 1.00 63.72 84 SER A O 1
ATOM 642 N N . ALA A 1 85 ? 3.855 2.903 -23.464 1.00 53.81 85 ALA A N 1
ATOM 643 C CA . ALA A 1 85 ? 3.069 3.451 -24.570 1.00 53.81 85 ALA A CA 1
ATOM 644 C C . ALA A 1 85 ? 1.628 2.901 -24.543 1.00 53.81 85 ALA A C 1
ATOM 646 O O . ALA A 1 85 ? 1.281 1.984 -25.287 1.00 53.81 85 ALA A O 1
ATOM 647 N N . GLY A 1 86 ? 0.781 3.440 -23.662 1.00 54.25 86 GLY A N 1
ATOM 648 C CA . GLY A 1 86 ? -0.617 3.034 -23.526 1.00 54.25 86 GLY A CA 1
ATOM 649 C C . GLY A 1 86 ? -1.528 4.185 -23.073 1.00 54.25 86 GLY A C 1
ATOM 650 O O . GLY A 1 86 ? -1.251 4.801 -22.046 1.00 54.25 86 GLY A O 1
ATOM 651 N N . PRO A 1 87 ? -2.653 4.461 -23.768 1.00 46.91 87 PRO A N 1
ATOM 652 C CA . PRO A 1 87 ? -3.541 5.595 -23.469 1.00 46.91 87 PRO A CA 1
ATOM 653 C C . PRO A 1 87 ? -4.245 5.505 -22.102 1.00 46.91 87 PRO A C 1
ATOM 655 O O . PRO A 1 87 ? -4.758 6.502 -21.603 1.00 46.91 87 PRO A O 1
ATOM 658 N N . THR A 1 88 ? -4.272 4.324 -21.479 1.00 47.50 88 THR A N 1
ATOM 659 C CA . THR A 1 88 ? -4.834 4.100 -20.139 1.00 47.50 88 THR A CA 1
ATOM 660 C C . THR A 1 88 ? -3.835 4.366 -19.013 1.00 47.50 88 THR A C 1
ATOM 662 O O . THR A 1 88 ? -4.262 4.732 -17.924 1.00 47.50 88 THR A O 1
ATOM 665 N N . ALA A 1 89 ? -2.527 4.235 -19.260 1.00 49.16 89 ALA A N 1
ATOM 666 C CA . ALA A 1 89 ? -1.494 4.356 -18.232 1.00 49.16 89 ALA A CA 1
ATOM 667 C C . ALA A 1 89 ? -1.309 5.804 -17.743 1.00 49.16 89 ALA A C 1
ATOM 669 O O . ALA A 1 89 ? -1.093 6.019 -16.552 1.00 49.16 89 ALA A O 1
ATOM 670 N N . GLU A 1 90 ? -1.461 6.799 -18.624 1.00 49.00 90 GLU A N 1
ATOM 671 C CA . GLU A 1 90 ? -1.277 8.221 -18.285 1.00 49.00 90 GLU A CA 1
ATOM 672 C C . GLU A 1 90 ? -2.431 8.813 -17.457 1.00 49.00 90 GLU A C 1
ATOM 674 O O . GLU A 1 90 ? -2.211 9.663 -16.594 1.00 49.00 90 GLU A O 1
ATOM 679 N N . LEU A 1 91 ? -3.674 8.368 -17.680 1.00 48.06 91 LEU A N 1
ATOM 680 C CA . LEU A 1 91 ? -4.847 8.967 -17.031 1.00 48.06 91 LEU A CA 1
ATOM 681 C C . LEU A 1 91 ? -5.045 8.461 -15.591 1.00 48.06 91 LEU A C 1
ATOM 683 O O . LEU A 1 91 ? -5.455 9.225 -14.713 1.00 48.06 91 LEU A O 1
ATOM 687 N N . SER A 1 92 ? -4.735 7.188 -15.327 1.00 44.78 92 SER A N 1
ATOM 688 C CA . SER A 1 92 ? -4.873 6.574 -14.001 1.00 44.78 92 SER A CA 1
ATOM 689 C C . SER A 1 92 ? -3.696 6.874 -13.070 1.00 44.78 92 SER A C 1
ATOM 691 O O . SER A 1 92 ? -3.929 7.165 -11.897 1.00 44.78 92 SER A O 1
ATOM 693 N N . SER A 1 93 ? -2.457 6.871 -13.576 1.00 50.44 93 SER A N 1
ATOM 694 C CA . SER A 1 93 ? -1.252 7.173 -12.778 1.00 50.44 93 SER A CA 1
ATOM 695 C C . SER A 1 93 ? -1.283 8.607 -12.243 1.00 50.44 93 SER A C 1
ATOM 697 O O . SER A 1 93 ? -1.153 8.836 -11.043 1.00 50.44 93 SER A O 1
ATOM 699 N N . LEU A 1 94 ? -1.598 9.594 -13.089 1.00 51.66 94 LEU A N 1
ATOM 700 C CA . LEU A 1 94 ? -1.591 11.005 -12.694 1.00 51.66 94 LEU A CA 1
ATOM 701 C C . LEU A 1 94 ? -2.681 11.382 -11.684 1.00 51.66 94 LEU A C 1
ATOM 703 O O . LEU A 1 94 ? -2.477 12.308 -10.900 1.00 51.66 94 LEU A O 1
ATOM 707 N N . LEU A 1 95 ? -3.839 10.720 -11.693 1.00 51.34 95 LEU A N 1
ATOM 708 C CA . LEU A 1 95 ? -4.928 11.026 -10.758 1.00 51.34 95 LEU A CA 1
ATOM 709 C C . LEU A 1 95 ? -4.783 10.269 -9.437 1.00 51.34 95 LEU A C 1
ATOM 711 O O . LEU A 1 95 ? -5.055 10.845 -8.383 1.00 51.34 95 LEU A O 1
ATOM 715 N N . ILE A 1 96 ? -4.329 9.016 -9.481 1.00 52.00 96 ILE A N 1
ATOM 716 C CA . ILE A 1 96 ? -4.187 8.169 -8.296 1.00 52.00 96 ILE A CA 1
ATOM 717 C C . ILE A 1 96 ? -2.909 8.535 -7.536 1.00 52.00 96 ILE A C 1
ATOM 719 O O . ILE A 1 96 ? -3.001 8.786 -6.339 1.00 52.00 96 ILE A O 1
ATOM 723 N N . VAL A 1 97 ? -1.761 8.718 -8.203 1.00 50.59 97 VAL A N 1
ATOM 724 C CA . VAL A 1 97 ? -0.506 9.148 -7.552 1.00 50.59 97 VAL A CA 1
ATOM 725 C C . VAL A 1 97 ? -0.637 10.552 -6.979 1.00 50.59 97 VAL A C 1
ATOM 727 O O . VAL A 1 97 ? -0.299 10.760 -5.820 1.00 50.59 97 VAL A O 1
ATOM 730 N N . LYS A 1 98 ? -1.223 11.514 -7.711 1.00 51.19 98 LYS A N 1
ATOM 731 C CA . LYS A 1 98 ? -1.468 12.851 -7.141 1.00 51.19 98 LYS A CA 1
ATOM 732 C C . LYS A 1 98 ? -2.445 12.811 -5.977 1.00 51.19 98 LYS A C 1
ATOM 734 O O . LYS A 1 98 ? -2.382 13.700 -5.139 1.00 51.19 98 LYS A O 1
ATOM 739 N N . ARG A 1 99 ? -3.363 11.843 -5.921 1.00 52.19 99 ARG A N 1
ATOM 740 C CA . ARG A 1 99 ? -4.268 11.672 -4.781 1.00 52.19 99 ARG A CA 1
ATOM 741 C C . ARG A 1 99 ? -3.571 10.972 -3.618 1.00 52.19 99 ARG A C 1
ATOM 743 O O . ARG A 1 99 ? -3.805 11.392 -2.501 1.00 52.19 99 ARG A O 1
ATOM 750 N N . ILE A 1 100 ? -2.684 10.005 -3.856 1.00 54.34 100 ILE A N 1
ATOM 751 C CA . ILE A 1 100 ? -1.851 9.370 -2.823 1.00 54.34 100 ILE A CA 1
ATOM 752 C C . ILE A 1 100 ? -0.860 10.377 -2.251 1.00 54.34 100 ILE A C 1
ATOM 754 O O . ILE A 1 100 ? -0.869 10.562 -1.047 1.00 54.34 100 ILE A O 1
ATOM 758 N N . GLN A 1 101 ? -0.085 11.081 -3.082 1.00 53.62 101 GLN A N 1
ATOM 759 C CA . GLN A 1 101 ? 0.785 12.175 -2.647 1.00 53.62 101 GLN A CA 1
ATOM 760 C C . GLN A 1 101 ? -0.031 13.231 -1.921 1.00 53.62 101 GLN A C 1
ATOM 762 O O . GLN A 1 101 ? 0.261 13.503 -0.778 1.00 53.62 101 GLN A O 1
ATOM 767 N N . ARG A 1 102 ? -1.147 13.729 -2.474 1.00 54.09 102 ARG A N 1
ATOM 768 C CA . ARG A 1 102 ? -1.974 14.700 -1.740 1.00 54.09 102 ARG A CA 1
ATOM 769 C C . ARG A 1 102 ? -2.590 14.144 -0.465 1.00 54.09 102 ARG A C 1
ATOM 771 O O . ARG A 1 102 ? -2.812 14.938 0.427 1.00 54.09 102 ARG A O 1
ATOM 778 N N . LEU A 1 103 ? -2.909 12.858 -0.346 1.00 50.41 103 LEU A N 1
ATOM 779 C CA . LEU A 1 103 ? -3.450 12.275 0.887 1.00 50.41 103 LEU A CA 1
ATOM 780 C C . LEU A 1 103 ? -2.350 11.999 1.906 1.00 50.41 103 LEU A C 1
ATOM 782 O O . LEU A 1 103 ? -2.583 12.225 3.083 1.00 50.41 103 LEU A O 1
ATOM 786 N N . MET A 1 104 ? -1.172 11.561 1.465 1.00 49.25 104 MET A N 1
ATOM 787 C CA . MET A 1 104 ? 0.027 11.434 2.283 1.00 49.25 104 MET A CA 1
ATOM 788 C C . MET A 1 104 ? 0.466 12.816 2.733 1.00 49.25 104 MET A C 1
ATOM 790 O O . MET A 1 104 ? 0.461 13.058 3.922 1.00 49.25 104 MET A O 1
ATOM 794 N N . ASP A 1 105 ? 0.709 13.749 1.821 1.00 48.16 105 ASP A N 1
ATOM 795 C CA . ASP A 1 105 ? 1.002 15.150 2.101 1.00 48.16 105 ASP A CA 1
ATOM 796 C C . ASP A 1 105 ? -0.105 15.766 2.955 1.00 48.16 105 ASP A C 1
ATOM 798 O O . ASP A 1 105 ? 0.196 16.375 3.955 1.00 48.16 105 ASP A O 1
ATOM 802 N N . THR A 1 106 ? -1.398 15.565 2.699 1.00 44.78 106 THR A N 1
ATOM 803 C CA . THR A 1 106 ? -2.443 16.134 3.579 1.00 44.78 106 THR A CA 1
ATOM 804 C C . THR A 1 106 ? -2.471 15.456 4.953 1.00 44.78 106 THR A C 1
ATOM 806 O O . THR A 1 106 ? -2.658 16.143 5.950 1.00 44.78 106 THR A O 1
ATOM 809 N N . ALA A 1 107 ? -2.265 14.141 5.060 1.00 44.28 107 ALA A N 1
ATOM 810 C CA . ALA A 1 107 ? -2.226 13.432 6.343 1.00 44.28 107 ALA A CA 1
ATOM 811 C C . ALA A 1 107 ? -0.939 13.714 7.143 1.00 44.28 107 ALA A C 1
ATOM 813 O O . ALA A 1 107 ? -0.992 13.751 8.371 1.00 44.28 107 ALA A O 1
ATOM 814 N N . LEU A 1 108 ? 0.182 13.940 6.453 1.00 47.00 108 LEU A N 1
ATOM 815 C CA . LEU A 1 108 ? 1.505 14.281 6.985 1.00 47.00 108 LEU A CA 1
ATOM 816 C C . LEU A 1 108 ? 1.609 15.779 7.319 1.00 47.00 108 LEU A C 1
ATOM 818 O O . LEU A 1 108 ? 2.232 16.144 8.307 1.00 47.00 108 LEU A O 1
ATOM 822 N N . HIS A 1 109 ? 0.985 16.652 6.525 1.00 41.53 109 HIS A N 1
ATOM 823 C CA . HIS A 1 109 ? 1.099 18.114 6.614 1.00 41.53 109 HIS A CA 1
ATOM 824 C C . HIS A 1 109 ? -0.035 18.751 7.432 1.00 41.53 109 HIS A C 1
ATOM 826 O O . HIS A 1 109 ? 0.161 19.822 7.992 1.00 41.53 109 HIS A O 1
ATOM 832 N N . ALA A 1 110 ? -1.205 18.107 7.569 1.00 41.69 110 ALA A N 1
ATOM 833 C CA . ALA A 1 110 ? -2.276 18.594 8.449 1.00 41.69 110 ALA A CA 1
ATOM 834 C C . ALA A 1 110 ? -2.130 18.153 9.922 1.00 41.69 110 ALA A C 1
ATOM 836 O O . ALA A 1 110 ? -3.000 18.497 10.719 1.00 41.69 110 ALA A O 1
ATOM 837 N N . ASN A 1 111 ? -1.104 17.365 10.288 1.00 46.09 111 ASN A N 1
ATOM 838 C CA . ASN A 1 111 ? -1.020 16.735 11.618 1.00 46.09 111 ASN A CA 1
ATOM 839 C C . ASN A 1 111 ? 0.423 16.536 12.175 1.00 46.09 111 ASN A C 1
ATOM 841 O O . ASN A 1 111 ? 0.619 15.739 13.085 1.00 46.09 111 ASN A O 1
ATOM 845 N N . ASP A 1 112 ? 1.395 17.298 11.664 1.00 44.78 112 ASP A N 1
ATOM 846 C CA . ASP A 1 112 ? 2.753 17.558 12.191 1.00 44.78 112 ASP A CA 1
ATOM 847 C C . ASP A 1 112 ? 3.927 16.558 12.008 1.00 44.78 112 ASP A C 1
ATOM 849 O O . ASP A 1 112 ? 3.852 15.340 12.160 1.00 44.78 112 ASP A O 1
ATOM 853 N N . MET A 1 113 ? 5.070 17.201 11.723 1.00 45.16 113 MET A N 1
ATOM 854 C CA . MET A 1 113 ? 6.407 16.794 11.250 1.00 45.16 113 MET A CA 1
ATOM 855 C C . MET A 1 113 ? 7.219 15.769 12.073 1.00 45.16 113 MET A C 1
ATOM 857 O O . MET A 1 113 ? 8.383 15.554 11.752 1.00 45.16 113 MET A O 1
ATOM 861 N N . LEU A 1 114 ? 6.673 15.124 13.107 1.00 43.34 114 LEU A N 1
ATOM 862 C CA . LEU A 1 114 ? 7.462 14.220 13.974 1.00 43.34 114 LEU A CA 1
ATOM 863 C C . LEU A 1 114 ? 7.433 12.745 13.529 1.00 43.34 114 LEU A C 1
ATOM 865 O O . LEU A 1 114 ? 8.380 12.003 13.772 1.00 43.34 114 LEU A O 1
ATOM 869 N N . TYR A 1 115 ? 6.386 12.334 12.809 1.00 49.19 115 TYR A N 1
ATOM 870 C CA . TYR A 1 115 ? 6.197 10.946 12.357 1.00 49.19 115 TYR A CA 1
ATOM 871 C C . TYR A 1 115 ? 6.798 10.654 10.990 1.00 49.19 115 TYR A C 1
ATOM 873 O O . TYR A 1 115 ? 7.010 9.485 10.667 1.00 49.19 115 TYR A O 1
ATOM 881 N N . ALA A 1 116 ? 7.005 11.696 10.178 1.00 51.88 116 ALA A N 1
ATOM 882 C CA . ALA A 1 116 ? 7.481 11.561 8.809 1.00 51.88 116 ALA A CA 1
ATOM 883 C C . ALA A 1 116 ? 8.806 10.800 8.800 1.00 51.88 116 ALA A C 1
ATOM 885 O O . ALA A 1 116 ? 8.852 9.746 8.192 1.00 51.88 116 ALA A O 1
ATOM 886 N N . ASP A 1 117 ? 9.790 11.215 9.601 1.00 55.53 117 ASP A N 1
ATOM 887 C CA . ASP A 1 117 ? 11.101 10.562 9.673 1.00 55.53 117 ASP A CA 1
ATOM 888 C C . ASP A 1 117 ? 11.033 9.088 10.102 1.00 55.53 117 ASP A C 1
ATOM 890 O O . ASP A 1 117 ? 11.756 8.250 9.564 1.00 55.53 117 ASP A O 1
ATOM 894 N N . ARG A 1 118 ? 10.196 8.738 11.090 1.00 60.44 118 ARG A N 1
ATOM 895 C CA . ARG A 1 118 ? 10.114 7.356 11.596 1.00 60.44 118 ARG A CA 1
ATOM 896 C C . ARG A 1 118 ? 9.346 6.450 10.643 1.00 60.44 118 ARG A C 1
ATOM 898 O O . ARG A 1 118 ? 9.803 5.346 10.363 1.00 60.44 118 ARG A O 1
ATOM 905 N N . LEU A 1 119 ? 8.206 6.912 10.130 1.00 62.88 119 LEU A N 1
ATOM 906 C CA . LEU A 1 119 ? 7.457 6.179 9.114 1.00 62.88 119 LEU A CA 1
ATOM 907 C C . LEU A 1 119 ? 8.271 6.078 7.826 1.00 62.88 119 LEU A C 1
ATOM 909 O O . LEU A 1 119 ? 8.349 5.000 7.265 1.00 62.88 119 LEU A O 1
ATOM 913 N N . GLU A 1 120 ? 8.949 7.140 7.401 1.00 65.12 120 GLU A N 1
ATOM 914 C CA . GLU A 1 120 ? 9.848 7.142 6.243 1.00 65.12 120 GLU A CA 1
ATOM 915 C C . GLU A 1 120 ? 10.955 6.104 6.404 1.00 65.12 120 GLU A C 1
ATOM 917 O O . GLU A 1 120 ? 11.173 5.298 5.502 1.00 65.12 120 GLU A O 1
ATOM 922 N N . LYS A 1 121 ? 11.573 6.017 7.587 1.00 69.19 121 LYS A N 1
ATOM 923 C CA . LYS A 1 121 ? 12.547 4.961 7.891 1.00 69.19 121 LYS A CA 1
ATOM 924 C C . LYS A 1 121 ? 11.946 3.562 7.896 1.00 69.19 121 LYS A C 1
ATOM 926 O O . LYS A 1 121 ? 12.696 2.622 7.685 1.00 69.19 121 LYS A O 1
ATOM 931 N N . MET A 1 122 ? 10.642 3.392 8.112 1.00 72.50 122 MET A N 1
ATOM 932 C CA . MET A 1 122 ? 9.934 2.103 8.020 1.00 72.50 122 MET A CA 1
ATOM 933 C C . MET A 1 122 ? 9.413 1.804 6.609 1.00 72.50 122 MET A C 1
ATOM 935 O O . MET A 1 122 ? 8.781 0.766 6.407 1.00 72.50 122 MET A O 1
ATOM 939 N N . VAL A 1 123 ? 9.635 2.694 5.640 1.00 79.56 123 VAL A N 1
ATOM 940 C CA . VAL A 1 123 ? 9.136 2.546 4.274 1.00 79.56 123 VAL A CA 1
ATOM 941 C C . VAL A 1 123 ? 10.295 2.337 3.312 1.00 79.56 123 VAL A C 1
ATOM 943 O O . VAL A 1 123 ? 11.082 3.235 3.030 1.00 79.56 123 VAL A O 1
ATOM 946 N N . LEU A 1 124 ? 10.356 1.138 2.744 1.00 86.19 124 LEU A N 1
ATOM 947 C CA . LEU A 1 124 ? 11.173 0.843 1.580 1.00 86.19 124 LEU A CA 1
ATOM 948 C C . LEU A 1 124 ? 10.455 1.352 0.325 1.00 86.19 124 LEU A C 1
ATOM 950 O O . LEU A 1 124 ? 9.392 0.838 -0.034 1.00 86.19 124 LEU A O 1
ATOM 954 N N . ARG A 1 125 ? 11.051 2.331 -0.358 1.00 86.25 125 ARG A N 1
ATOM 955 C CA . ARG A 1 125 ? 10.613 2.775 -1.686 1.00 86.25 125 ARG A CA 1
ATOM 956 C C . ARG A 1 125 ? 11.228 1.888 -2.765 1.00 86.25 125 ARG A C 1
ATOM 958 O O . ARG A 1 125 ? 12.413 1.564 -2.724 1.00 86.25 125 ARG A O 1
ATOM 965 N N . LEU A 1 126 ? 10.392 1.441 -3.691 1.00 89.81 126 LEU A N 1
ATOM 966 C CA . LEU A 1 126 ? 10.755 0.584 -4.810 1.00 89.81 126 LEU A CA 1
ATOM 967 C C . LEU A 1 126 ? 10.562 1.385 -6.100 1.00 89.81 126 LEU A C 1
ATOM 969 O O . LEU A 1 126 ? 9.429 1.782 -6.376 1.00 89.81 126 LEU A O 1
ATOM 973 N N . PRO A 1 127 ? 11.614 1.602 -6.903 1.00 90.75 127 PRO A N 1
ATOM 974 C CA . PRO A 1 127 ? 11.516 2.421 -8.102 1.00 90.75 127 PRO A CA 1
ATOM 975 C C . PRO A 1 127 ? 10.653 1.747 -9.166 1.00 90.75 127 PRO A C 1
ATOM 977 O O . PRO A 1 127 ? 10.791 0.550 -9.433 1.00 90.75 127 PRO A O 1
ATOM 980 N N . ALA A 1 128 ? 9.783 2.529 -9.794 1.00 88.62 128 ALA A N 1
ATOM 981 C CA . ALA A 1 128 ? 8.913 2.077 -10.875 1.00 88.62 128 ALA A CA 1
ATOM 982 C C . ALA A 1 128 ? 8.638 3.174 -11.913 1.00 88.62 128 ALA A C 1
ATOM 984 O O . ALA A 1 128 ? 7.647 3.107 -12.644 1.00 88.62 128 ALA A O 1
ATOM 985 N N . LYS A 1 129 ? 9.485 4.205 -11.999 1.00 86.12 129 LYS A N 1
ATOM 986 C CA . LYS A 1 129 ? 9.303 5.271 -12.986 1.00 86.12 129 LYS A CA 1
ATOM 987 C C . LYS A 1 129 ? 9.243 4.723 -14.407 1.00 86.12 129 LYS A C 1
ATOM 989 O O . LYS A 1 129 ? 10.032 3.872 -14.800 1.00 86.12 129 LYS A O 1
ATOM 994 N N . GLY A 1 130 ? 8.272 5.221 -15.167 1.00 80.88 130 GLY A N 1
ATOM 995 C CA . GLY A 1 130 ? 8.010 4.786 -16.539 1.00 80.88 130 GLY A CA 1
ATOM 996 C C . GLY A 1 130 ? 7.133 3.534 -16.646 1.00 80.88 130 GLY A C 1
ATOM 997 O O . GLY A 1 130 ? 6.609 3.270 -17.729 1.00 80.88 130 GLY A O 1
ATOM 998 N N . TYR A 1 131 ? 6.899 2.794 -15.555 1.00 83.50 131 TYR A N 1
ATOM 999 C CA . TYR A 1 131 ? 6.068 1.586 -15.551 1.00 83.50 131 TYR A CA 1
ATOM 1000 C C . TYR A 1 131 ? 4.598 1.940 -15.342 1.00 83.50 131 TYR A C 1
ATOM 1002 O O . TYR A 1 131 ? 4.239 2.680 -14.431 1.00 83.50 131 TYR A O 1
ATOM 1010 N N . GLY A 1 132 ? 3.730 1.398 -16.197 1.00 73.44 132 GLY A N 1
ATOM 1011 C CA . GLY A 1 132 ? 2.290 1.599 -16.071 1.00 73.44 132 GLY A CA 1
ATOM 1012 C C . GLY A 1 132 ? 1.670 0.677 -15.019 1.00 73.44 132 GLY A C 1
ATOM 1013 O O . GLY A 1 132 ? 2.003 -0.505 -14.947 1.00 73.44 132 GLY A O 1
ATOM 1014 N N . THR A 1 133 ? 0.673 1.175 -14.282 1.00 71.62 133 THR A N 1
ATOM 1015 C CA . THR A 1 133 ? -0.116 0.381 -13.313 1.00 71.62 133 THR A CA 1
ATOM 1016 C C . THR A 1 133 ? -0.866 -0.799 -13.943 1.00 71.62 133 THR A C 1
ATOM 1018 O O . THR A 1 133 ? -1.225 -1.749 -13.253 1.00 71.62 133 THR A O 1
ATOM 1021 N N . THR A 1 134 ? -1.108 -0.749 -15.256 1.00 72.56 134 THR A N 1
ATOM 1022 C CA . THR A 1 134 ? -1.838 -1.765 -16.034 1.00 72.56 134 THR A CA 1
ATOM 1023 C C . THR A 1 134 ? -1.037 -2.254 -17.244 1.00 72.56 134 THR A C 1
ATOM 1025 O O . THR A 1 134 ? -1.570 -2.475 -18.331 1.00 72.56 134 THR A O 1
ATOM 1028 N N . GLU A 1 135 ? 0.273 -2.442 -17.073 1.00 77.31 135 GLU A N 1
ATOM 1029 C CA . GLU A 1 135 ? 1.148 -2.961 -18.128 1.00 77.31 135 GLU A CA 1
ATOM 1030 C C . GLU A 1 135 ? 1.106 -4.501 -18.214 1.00 77.31 135 GLU A C 1
ATOM 1032 O O . GLU A 1 135 ? 2.053 -5.202 -17.865 1.00 77.31 135 GLU A O 1
ATOM 1037 N N . PHE A 1 136 ? -0.016 -5.051 -18.685 1.00 75.12 136 PHE A N 1
ATOM 1038 C CA . PHE A 1 136 ? -0.226 -6.508 -18.743 1.00 75.12 136 PHE A CA 1
ATOM 1039 C C . PHE A 1 136 ? 0.657 -7.237 -19.771 1.00 75.12 136 PHE A C 1
ATOM 1041 O O . PHE A 1 136 ? 0.884 -8.435 -19.636 1.00 75.12 136 PHE A O 1
ATOM 1048 N N . ASN A 1 137 ? 1.173 -6.520 -20.775 1.00 80.31 137 ASN A N 1
ATOM 1049 C CA . ASN A 1 137 ? 2.035 -7.062 -21.833 1.00 80.31 137 ASN A CA 1
ATOM 1050 C C . ASN A 1 137 ? 3.510 -6.663 -21.642 1.00 80.31 137 ASN A C 1
ATOM 1052 O O . ASN A 1 137 ? 4.224 -6.421 -22.616 1.00 80.31 137 ASN A O 1
ATOM 1056 N N . MET A 1 138 ? 3.956 -6.553 -20.389 1.00 85.56 138 MET A N 1
ATOM 1057 C CA . MET A 1 138 ? 5.343 -6.233 -20.057 1.00 85.56 138 MET A CA 1
ATOM 1058 C C . MET A 1 138 ? 6.290 -7.308 -20.602 1.00 85.56 138 MET A C 1
ATOM 1060 O O . MET A 1 138 ? 6.073 -8.504 -20.404 1.00 85.56 138 MET A O 1
ATO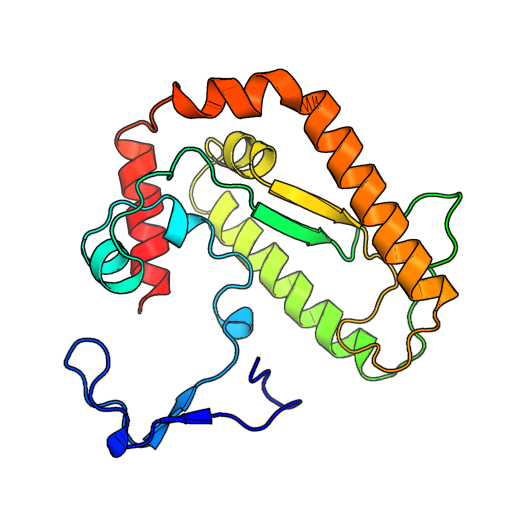M 1064 N N . THR A 1 139 ? 7.357 -6.886 -21.281 1.00 88.75 139 THR A N 1
ATOM 1065 C CA . THR A 1 139 ? 8.379 -7.822 -21.765 1.0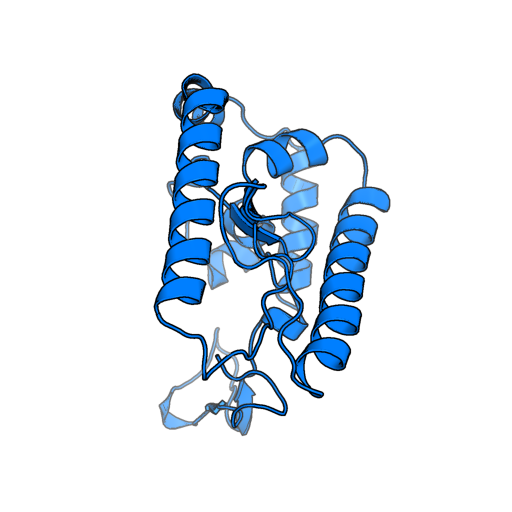0 88.75 139 THR A CA 1
ATOM 1066 C C . THR A 1 139 ? 9.157 -8.424 -20.596 1.00 88.75 139 THR A C 1
ATOM 1068 O O . THR A 1 139 ? 9.311 -7.789 -19.551 1.00 88.75 139 THR A O 1
ATOM 1071 N N . ASP A 1 140 ? 9.708 -9.627 -20.780 1.00 90.31 140 ASP A N 1
ATOM 1072 C CA . ASP A 1 140 ? 10.540 -10.272 -19.755 1.00 90.31 140 ASP A CA 1
ATOM 1073 C C . ASP A 1 140 ? 11.708 -9.374 -19.326 1.00 90.31 140 ASP A C 1
ATOM 1075 O O . ASP A 1 140 ? 11.926 -9.180 -18.136 1.00 90.31 140 ASP A O 1
ATOM 1079 N N . ALA A 1 141 ? 12.390 -8.741 -20.286 1.00 89.38 141 ALA A N 1
ATOM 1080 C CA . ALA A 1 141 ? 13.503 -7.835 -20.008 1.00 89.38 141 ALA A CA 1
ATOM 1081 C C . ALA A 1 141 ? 13.093 -6.643 -19.124 1.00 89.38 141 ALA A C 1
ATOM 1083 O O . ALA A 1 141 ? 13.832 -6.256 -18.221 1.00 89.38 141 ALA A O 1
ATOM 1084 N N . ARG A 1 142 ? 11.903 -6.078 -19.359 1.00 89.12 142 ARG A N 1
ATOM 1085 C CA . ARG A 1 142 ? 11.366 -4.953 -18.586 1.00 89.12 142 ARG A CA 1
ATOM 1086 C C . ARG A 1 142 ? 10.930 -5.390 -17.187 1.00 89.12 142 ARG A C 1
ATOM 1088 O O . ARG A 1 142 ? 11.284 -4.751 -16.203 1.00 89.12 142 ARG A O 1
ATOM 1095 N N . ARG A 1 143 ? 10.258 -6.537 -17.063 1.00 90.69 143 ARG A N 1
ATOM 1096 C CA . ARG A 1 143 ? 9.944 -7.127 -15.752 1.00 90.69 143 ARG A CA 1
ATOM 1097 C C . ARG A 1 143 ? 11.214 -7.390 -14.944 1.00 90.69 143 ARG A C 1
ATOM 1099 O O . ARG A 1 143 ? 11.273 -7.068 -13.759 1.00 90.69 143 ARG A O 1
ATOM 1106 N N . ASP A 1 144 ? 12.225 -7.970 -15.577 1.00 92.56 144 ASP A N 1
ATOM 1107 C CA . ASP A 1 144 ? 13.475 -8.331 -14.917 1.00 92.56 144 ASP A CA 1
ATOM 1108 C C . ASP A 1 144 ? 14.256 -7.080 -14.484 1.00 92.56 144 ASP A C 1
ATOM 1110 O O . ASP A 1 144 ? 14.847 -7.085 -13.401 1.00 92.56 144 ASP A O 1
ATOM 1114 N N . ALA A 1 145 ? 14.197 -5.987 -15.257 1.00 92.12 145 ALA A N 1
ATOM 1115 C CA . ALA A 1 145 ? 14.730 -4.685 -14.859 1.00 92.12 145 ALA A CA 1
ATOM 1116 C C . ALA A 1 145 ? 14.026 -4.139 -13.604 1.00 92.12 145 ALA A C 1
ATOM 1118 O O . ALA A 1 145 ? 14.707 -3.795 -12.636 1.00 92.12 145 ALA A O 1
ATOM 1119 N N . LEU A 1 146 ? 12.687 -4.156 -13.559 1.00 91.75 146 LEU A N 1
ATOM 1120 C CA . LEU A 1 146 ? 11.905 -3.729 -12.388 1.00 91.75 146 LEU A CA 1
ATOM 1121 C C . LEU A 1 146 ? 12.248 -4.540 -11.132 1.00 91.75 146 LEU A C 1
ATOM 1123 O O . LEU A 1 146 ? 12.535 -3.984 -10.071 1.00 91.75 146 LEU A O 1
ATOM 1127 N N . VAL A 1 147 ? 12.282 -5.870 -11.254 1.00 93.50 147 VAL A N 1
ATOM 1128 C CA . VAL A 1 147 ? 12.631 -6.767 -10.139 1.00 93.50 147 VAL A CA 1
ATOM 1129 C C . VAL A 1 147 ? 14.073 -6.544 -9.683 1.00 93.50 147 VAL A C 1
ATOM 1131 O O . VAL A 1 147 ? 14.353 -6.560 -8.482 1.00 93.50 147 VAL A O 1
ATOM 1134 N N . THR A 1 148 ? 15.000 -6.332 -10.618 1.00 94.50 148 THR A N 1
ATOM 1135 C CA . THR A 1 148 ? 16.412 -6.076 -10.304 1.00 94.50 148 THR A CA 1
ATOM 1136 C C . THR A 1 148 ? 16.584 -4.754 -9.561 1.00 94.50 148 THR A C 1
ATOM 1138 O O . THR A 1 148 ? 17.273 -4.723 -8.538 1.00 94.50 148 THR A O 1
ATOM 1141 N N . ALA A 1 149 ? 15.914 -3.691 -10.009 1.00 93.62 149 ALA A N 1
ATOM 1142 C CA . ALA A 1 149 ? 15.930 -2.390 -9.350 1.00 93.62 149 ALA A CA 1
ATOM 1143 C C . ALA A 1 149 ? 15.351 -2.466 -7.931 1.00 93.62 149 ALA A C 1
ATOM 1145 O O . ALA A 1 149 ? 15.984 -1.998 -6.983 1.00 93.62 149 ALA A O 1
ATOM 1146 N N . GLY A 1 150 ? 14.207 -3.140 -7.765 1.00 93.19 150 GLY A N 1
ATOM 1147 C CA . GLY A 1 150 ? 13.585 -3.352 -6.459 1.00 93.19 150 GLY A CA 1
ATOM 1148 C C . GLY A 1 150 ? 14.480 -4.140 -5.497 1.00 93.19 150 GLY A C 1
ATOM 1149 O O . GLY A 1 150 ? 14.650 -3.748 -4.345 1.00 93.19 150 GLY A O 1
ATOM 1150 N N . ARG A 1 151 ? 15.139 -5.210 -5.967 1.00 94.56 151 ARG A N 1
ATOM 1151 C CA . ARG A 1 151 ? 16.113 -5.972 -5.158 1.00 94.56 151 ARG A CA 1
ATOM 1152 C C . ARG A 1 151 ? 17.309 -5.125 -4.734 1.00 94.56 151 ARG A C 1
ATOM 1154 O O . ARG A 1 151 ? 17.782 -5.271 -3.609 1.00 94.56 151 ARG A O 1
ATOM 1161 N N . ARG A 1 152 ? 17.804 -4.266 -5.627 1.00 93.94 152 ARG A N 1
ATOM 1162 C CA . ARG A 1 152 ? 18.908 -3.344 -5.339 1.00 93.94 152 ARG A CA 1
ATOM 1163 C C . ARG A 1 152 ? 18.515 -2.349 -4.249 1.00 93.94 152 ARG A C 1
ATOM 1165 O O . ARG A 1 152 ? 19.218 -2.273 -3.249 1.00 93.94 152 ARG A O 1
ATOM 1172 N N . HIS 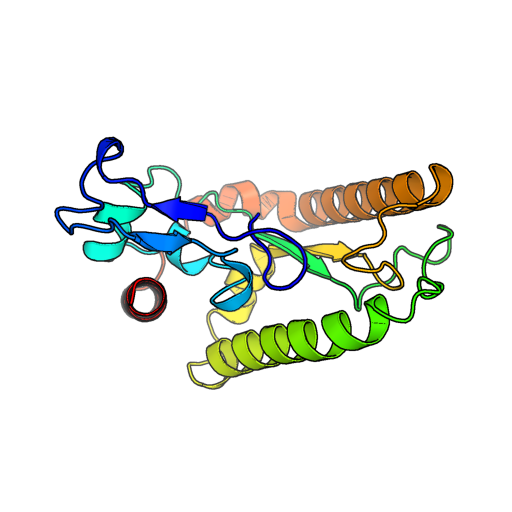A 1 153 ? 17.364 -1.694 -4.393 1.00 92.44 153 HIS A N 1
ATOM 1173 C CA . HIS A 1 153 ? 16.855 -0.738 -3.405 1.00 92.44 153 HIS A CA 1
ATOM 1174 C C . HIS A 1 153 ? 16.593 -1.404 -2.056 1.00 92.44 153 HIS A C 1
ATOM 1176 O O . HIS A 1 153 ? 17.018 -0.888 -1.028 1.00 92.44 153 HIS A O 1
ATOM 1182 N N . ALA A 1 154 ? 15.994 -2.599 -2.050 1.00 92.12 154 ALA A N 1
ATOM 1183 C CA . ALA A 1 154 ? 15.798 -3.369 -0.826 1.00 92.12 154 ALA A CA 1
ATOM 1184 C C . ALA A 1 154 ? 17.130 -3.672 -0.126 1.00 92.12 154 ALA A C 1
ATOM 1186 O O . ALA A 1 154 ? 17.268 -3.449 1.075 1.00 92.12 154 ALA A O 1
ATOM 1187 N N . ARG A 1 155 ? 18.132 -4.154 -0.872 1.00 92.94 155 ARG A N 1
ATOM 1188 C CA . ARG A 1 155 ? 19.469 -4.428 -0.331 1.00 92.94 155 ARG A CA 1
ATOM 1189 C C . ARG A 1 155 ? 20.089 -3.166 0.261 1.00 92.94 155 ARG A C 1
ATOM 1191 O O . ARG A 1 155 ? 20.574 -3.214 1.387 1.00 92.94 155 ARG A O 1
ATOM 1198 N N . ASP A 1 156 ? 20.089 -2.068 -0.484 1.00 91.12 156 ASP A N 1
ATOM 1199 C CA . ASP A 1 156 ? 20.739 -0.826 -0.067 1.00 91.12 156 ASP A CA 1
ATOM 1200 C C . ASP A 1 156 ? 20.037 -0.232 1.163 1.00 91.12 156 ASP A C 1
ATOM 1202 O O . ASP A 1 156 ? 20.706 0.129 2.131 1.00 91.12 156 ASP A O 1
ATOM 1206 N N . TYR A 1 157 ? 18.703 -0.272 1.197 1.00 88.12 157 TYR A N 1
ATOM 1207 C CA . TYR A 1 157 ? 17.904 0.069 2.370 1.00 88.12 157 TYR A CA 1
ATOM 1208 C C . TYR A 1 157 ? 18.279 -0.789 3.587 1.00 88.12 157 TYR A C 1
ATOM 1210 O O . TYR A 1 157 ? 18.565 -0.241 4.650 1.00 88.12 157 TYR A O 1
ATOM 1218 N N . PHE A 1 158 ? 18.345 -2.119 3.463 1.00 87.56 158 PHE A N 1
ATOM 1219 C CA . PHE A 1 158 ? 18.702 -2.979 4.599 1.00 87.56 158 PHE A CA 1
ATOM 1220 C C . PHE A 1 158 ? 20.154 -2.807 5.052 1.00 87.56 158 PHE A C 1
ATOM 1222 O O . PHE A 1 158 ? 20.424 -2.941 6.241 1.00 87.56 158 PHE A O 1
ATOM 1229 N N . LEU A 1 159 ? 21.086 -2.493 4.148 1.00 88.31 159 LEU A N 1
ATOM 1230 C CA . LEU A 1 159 ? 22.476 -2.196 4.509 1.00 88.31 159 LEU A CA 1
ATOM 1231 C C . LEU A 1 159 ? 22.590 -0.874 5.275 1.00 88.31 159 LEU A C 1
ATOM 1233 O O . LEU A 1 159 ? 23.295 -0.810 6.280 1.00 88.31 159 LEU A O 1
ATOM 1237 N N . GLN A 1 160 ? 21.880 0.163 4.829 1.00 83.38 160 GLN A N 1
ATOM 1238 C CA . GLN A 1 160 ? 21.870 1.480 5.475 1.00 83.38 160 GLN A CA 1
ATOM 1239 C C . GLN A 1 160 ? 21.130 1.463 6.819 1.00 83.38 160 GLN A C 1
ATOM 1241 O O . GLN A 1 160 ? 21.506 2.184 7.740 1.00 83.38 160 GLN A O 1
ATOM 1246 N N . ASN A 1 161 ? 20.115 0.605 6.952 1.00 75.19 161 ASN A N 1
ATOM 1247 C CA . ASN A 1 161 ? 19.248 0.516 8.129 1.00 75.19 161 ASN A CA 1
ATOM 1248 C C . ASN A 1 161 ? 19.486 -0.762 8.961 1.00 75.19 161 ASN A C 1
ATOM 1250 O O . ASN A 1 161 ? 18.652 -1.125 9.793 1.00 75.19 161 ASN A O 1
ATOM 1254 N N . ALA A 1 162 ? 20.626 -1.443 8.778 1.00 62.56 162 ALA A N 1
ATOM 1255 C CA . ALA A 1 162 ? 20.937 -2.732 9.411 1.00 62.56 162 ALA A CA 1
ATOM 1256 C C . ALA A 1 162 ? 20.876 -2.696 10.952 1.00 62.56 162 ALA A C 1
ATOM 1258 O O . ALA A 1 162 ? 20.503 -3.684 11.582 1.00 62.56 162 ALA A O 1
ATOM 1259 N N . SER A 1 163 ? 21.209 -1.554 11.565 1.00 53.25 163 SER A N 1
ATOM 1260 C CA . SER A 1 163 ? 21.106 -1.334 13.015 1.00 53.25 163 SER A CA 1
ATOM 1261 C C . SER A 1 163 ? 19.678 -1.027 13.490 1.00 53.25 163 SER A C 1
ATOM 1263 O O . SER A 1 163 ? 19.348 -1.315 14.638 1.00 53.25 163 SER A O 1
ATOM 1265 N N . MET A 1 164 ? 18.8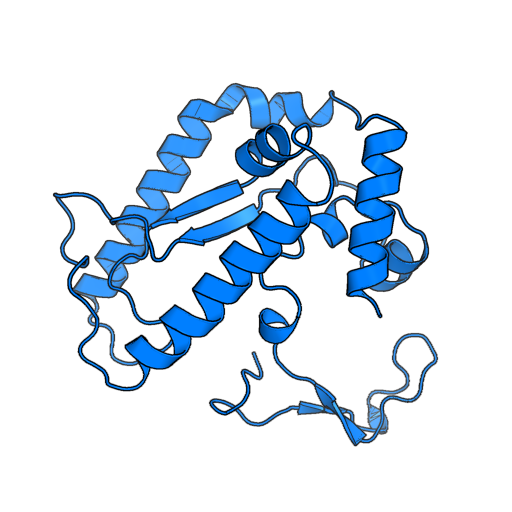12 -0.499 12.620 1.00 52.62 164 MET A N 1
ATOM 1266 C CA . MET A 1 164 ? 17.442 -0.084 12.951 1.00 52.62 164 MET A CA 1
ATOM 1267 C C . MET A 1 164 ? 16.423 -1.220 12.895 1.00 52.62 164 MET A C 1
ATOM 1269 O O . MET A 1 164 ? 15.498 -1.229 13.701 1.00 52.62 164 MET A O 1
ATOM 1273 N N . VAL A 1 165 ? 16.619 -2.232 12.041 1.00 48.03 165 VAL A N 1
ATOM 1274 C CA . VAL A 1 165 ? 15.808 -3.472 12.080 1.00 48.03 165 VAL A CA 1
ATOM 1275 C C . VAL A 1 165 ? 15.901 -4.153 13.459 1.00 48.03 165 VAL A C 1
ATOM 1277 O O . VAL A 1 165 ? 14.995 -4.879 13.865 1.00 48.03 165 VAL A O 1
ATOM 1280 N N . LEU A 1 166 ? 16.983 -3.884 14.198 1.00 37.22 166 LEU A N 1
ATOM 1281 C CA . LEU A 1 166 ? 17.205 -4.365 15.558 1.00 37.22 166 LEU A CA 1
ATOM 1282 C C . LEU A 1 166 ? 16.765 -3.358 16.642 1.00 37.22 166 LEU A C 1
ATOM 1284 O O . LEU A 1 166 ? 16.357 -3.808 17.708 1.00 37.22 166 LEU A O 1
ATOM 1288 N N . SER A 1 167 ? 16.809 -2.037 16.396 1.00 39.59 167 SER A N 1
ATOM 1289 C CA . SER A 1 167 ? 16.508 -0.999 17.408 1.00 39.59 167 SER A CA 1
ATOM 1290 C C . SER A 1 167 ? 15.087 -0.426 17.371 1.00 39.59 167 SER A C 1
ATOM 1292 O O . SER A 1 167 ? 14.625 0.085 18.388 1.00 39.59 167 SER A O 1
ATOM 1294 N N . ALA A 1 168 ? 14.358 -0.524 16.252 1.00 46.59 168 ALA A N 1
ATOM 1295 C CA . ALA A 1 168 ? 12.963 -0.070 16.166 1.00 46.59 168 ALA A CA 1
ATOM 1296 C C . ALA A 1 168 ? 12.034 -0.818 17.147 1.00 46.59 168 ALA A C 1
ATOM 1298 O O . ALA A 1 168 ? 10.960 -0.319 17.470 1.00 46.59 168 ALA A O 1
ATOM 1299 N N . ALA A 1 169 ? 12.492 -1.971 17.654 1.00 44.53 169 ALA A N 1
ATOM 1300 C CA . ALA A 1 169 ? 11.867 -2.759 18.710 1.00 44.53 169 ALA A CA 1
ATOM 1301 C C . ALA A 1 169 ? 11.955 -2.145 20.125 1.00 44.53 169 ALA A C 1
ATOM 1303 O O . ALA A 1 169 ? 11.213 -2.591 20.996 1.00 44.53 169 ALA A O 1
ATOM 1304 N N . ASP A 1 170 ? 12.826 -1.156 20.371 1.00 44.78 170 ASP A N 1
ATOM 1305 C CA . ASP A 1 170 ? 13.061 -0.592 21.718 1.00 44.78 170 ASP A CA 1
ATOM 1306 C C . ASP A 1 170 ? 12.555 0.854 21.899 1.00 44.78 170 ASP A C 1
ATOM 1308 O O . ASP A 1 170 ? 12.308 1.293 23.025 1.00 44.78 170 ASP A O 1
ATOM 1312 N N . GLU A 1 171 ? 12.335 1.609 20.819 1.00 56.50 171 GLU A N 1
ATOM 1313 C CA . GLU A 1 171 ? 11.786 2.967 20.906 1.00 56.50 171 GLU A CA 1
ATOM 1314 C C . GLU A 1 171 ? 10.256 2.928 20.915 1.00 56.50 171 GLU A C 1
ATOM 1316 O O . GLU A 1 171 ? 9.614 2.926 19.865 1.00 56.50 171 GLU A O 1
ATOM 1321 N N . ARG A 1 172 ? 9.641 2.912 22.098 1.00 61.03 172 ARG A N 1
ATOM 1322 C CA . ARG A 1 172 ? 8.178 3.019 22.219 1.00 61.03 172 ARG A CA 1
ATOM 1323 C C . ARG A 1 172 ? 7.680 4.339 21.631 1.00 61.03 172 ARG A C 1
ATOM 1325 O O . ARG A 1 172 ? 8.287 5.381 21.865 1.00 61.03 172 ARG A O 1
ATOM 1332 N N . LEU A 1 173 ? 6.558 4.279 20.912 1.00 68.00 173 LEU A N 1
ATOM 1333 C CA . LEU A 1 173 ? 5.784 5.471 20.569 1.00 68.00 173 LEU A CA 1
ATOM 1334 C C . LEU A 1 173 ? 5.440 6.221 21.859 1.00 68.00 173 LEU A C 1
ATOM 1336 O O . LEU A 1 173 ? 5.094 5.606 22.874 1.00 68.00 173 LEU A O 1
ATOM 1340 N N . THR A 1 174 ? 5.522 7.542 21.822 1.00 73.94 174 THR A N 1
ATOM 1341 C CA . THR A 1 174 ? 4.963 8.382 22.876 1.00 73.94 174 THR A CA 1
ATOM 1342 C C . THR A 1 174 ? 3.437 8.229 22.917 1.00 73.94 174 THR A C 1
ATOM 1344 O O . THR A 1 174 ? 2.797 7.689 22.006 1.00 73.94 174 THR A O 1
ATOM 1347 N N . GLU A 1 175 ? 2.836 8.681 24.014 1.00 77.00 175 GLU A N 1
ATOM 1348 C CA . GLU A 1 175 ? 1.387 8.610 24.214 1.00 77.00 175 GLU A CA 1
ATOM 1349 C C . GLU A 1 175 ? 0.634 9.403 23.129 1.00 77.00 175 GLU A C 1
ATOM 1351 O O . GLU A 1 175 ? -0.301 8.884 22.516 1.00 77.00 175 GLU A O 1
ATOM 1356 N N . ASP A 1 176 ? 1.096 10.621 22.833 1.00 76.88 176 ASP A N 1
ATOM 1357 C CA . ASP A 1 176 ? 0.515 11.492 21.804 1.00 76.88 176 ASP A CA 1
ATOM 1358 C C . ASP A 1 176 ? 0.600 10.838 20.415 1.00 76.88 176 ASP A C 1
ATOM 1360 O O . ASP A 1 176 ? -0.370 10.840 19.650 1.00 76.88 176 ASP A O 1
ATOM 1364 N N . GLU A 1 177 ? 1.731 10.185 20.132 1.00 73.12 177 GLU A N 1
ATOM 1365 C CA . GLU A 1 177 ? 1.959 9.445 18.892 1.00 73.12 177 GLU A CA 1
ATOM 1366 C C . GLU A 1 177 ? 1.003 8.274 18.709 1.00 73.12 177 GLU A C 1
ATOM 1368 O O . GLU A 1 177 ? 0.390 8.112 17.646 1.00 73.12 177 GLU A O 1
ATOM 1373 N N . SER A 1 178 ? 0.812 7.498 19.769 1.00 77.06 178 SER A N 1
ATOM 1374 C CA . SER A 1 178 ? -0.110 6.365 19.769 1.00 77.06 178 SER A CA 1
ATOM 1375 C C . SER A 1 178 ? -1.556 6.821 19.546 1.00 77.06 178 SER A C 1
ATOM 1377 O O . SER A 1 178 ? -2.266 6.259 18.708 1.00 77.06 178 SER A O 1
ATOM 1379 N N . GLN A 1 179 ? -1.988 7.892 20.219 1.00 81.44 179 GLN A N 1
ATOM 1380 C CA . GLN A 1 179 ? -3.346 8.430 20.083 1.00 81.44 179 GLN A CA 1
ATOM 1381 C C . GLN A 1 179 ? -3.632 8.962 18.674 1.00 81.44 179 GLN A C 1
ATOM 1383 O O . GLN A 1 179 ? -4.736 8.800 18.139 1.00 81.44 179 GLN A O 1
ATOM 1388 N N . GLN A 1 180 ? -2.645 9.598 18.047 1.00 75.75 180 GLN A N 1
ATOM 1389 C CA . GLN A 1 180 ? -2.795 10.143 16.705 1.00 75.75 180 GLN A CA 1
ATOM 1390 C C . GLN A 1 180 ? -2.895 9.042 15.643 1.00 75.75 180 GLN A C 1
ATOM 1392 O O . GLN A 1 180 ? -3.777 9.102 14.778 1.00 75.75 180 GLN A O 1
ATOM 1397 N N . ILE A 1 181 ? -2.040 8.020 15.737 1.00 77.69 181 ILE A N 1
ATOM 1398 C CA . ILE A 1 181 ? -2.102 6.814 14.903 1.00 77.69 181 ILE A CA 1
ATOM 1399 C C . ILE A 1 181 ? -3.478 6.157 15.027 1.00 77.69 181 ILE A C 1
ATOM 1401 O O . ILE A 1 181 ? -4.123 5.879 14.015 1.00 77.69 181 ILE A O 1
ATOM 1405 N N . ASP A 1 182 ? -3.966 5.987 16.253 1.00 84.31 182 ASP A N 1
ATOM 1406 C CA . ASP A 1 182 ? -5.261 5.374 16.535 1.00 84.31 182 ASP A CA 1
ATOM 1407 C C . ASP A 1 182 ? -6.423 6.151 15.916 1.00 84.31 182 ASP A C 1
ATOM 1409 O O . ASP A 1 182 ? -7.356 5.563 15.358 1.00 84.31 182 ASP A O 1
ATOM 1413 N N . LYS A 1 183 ? -6.352 7.483 15.933 1.00 82.56 183 LYS A N 1
ATOM 1414 C CA . LYS A 1 183 ? -7.347 8.348 15.292 1.00 82.56 183 LYS A CA 1
ATOM 1415 C C . LYS A 1 183 ? -7.350 8.197 13.771 1.00 82.56 183 LYS A C 1
ATOM 1417 O O . LYS A 1 183 ? -8.426 8.167 13.172 1.00 82.56 183 LYS A O 1
ATOM 1422 N N . ILE A 1 184 ? -6.176 8.126 13.143 1.00 79.00 184 ILE A N 1
ATOM 1423 C CA . ILE A 1 184 ? -6.043 7.922 11.692 1.00 79.00 184 ILE A CA 1
ATOM 1424 C C . ILE A 1 184 ? -6.567 6.535 11.314 1.00 79.00 184 ILE A C 1
ATOM 1426 O O . ILE A 1 184 ? -7.430 6.425 10.446 1.00 79.00 184 ILE A O 1
ATOM 1430 N N . ALA A 1 185 ? -6.110 5.497 12.011 1.00 80.69 185 ALA A N 1
ATOM 1431 C CA . ALA A 1 185 ? -6.493 4.113 11.772 1.00 80.69 185 ALA A CA 1
ATOM 1432 C C . ALA A 1 185 ? -8.005 3.894 11.955 1.00 80.69 185 ALA A C 1
ATOM 1434 O O . ALA A 1 185 ? -8.659 3.320 11.091 1.00 80.69 185 ALA A O 1
ATOM 1435 N N . THR A 1 186 ? -8.603 4.454 13.009 1.00 84.75 186 THR A N 1
ATOM 1436 C CA . THR A 1 186 ? -10.055 4.362 13.240 1.00 84.75 186 THR A CA 1
ATOM 1437 C C . THR A 1 186 ? -10.866 5.066 12.150 1.00 84.75 186 THR A C 1
ATOM 1439 O O . THR A 1 186 ? -11.962 4.624 11.818 1.00 84.75 186 THR A O 1
ATOM 1442 N N . ARG A 1 187 ? -10.356 6.163 11.571 1.00 81.81 187 ARG A N 1
ATOM 1443 C CA . ARG A 1 187 ? -11.009 6.835 10.434 1.00 81.81 187 ARG A CA 1
ATOM 1444 C C . ARG A 1 187 ? -10.953 6.005 9.156 1.00 81.81 187 ARG A C 1
ATOM 1446 O O . ARG A 1 187 ? -11.872 6.122 8.366 1.00 81.81 187 ARG A O 1
ATOM 1453 N N . MET A 1 188 ? -9.914 5.191 8.963 1.00 76.06 188 MET A N 1
ATOM 1454 C CA . MET A 1 188 ? -9.802 4.299 7.800 1.00 76.06 188 MET A CA 1
ATOM 1455 C C . MET A 1 188 ? -10.820 3.148 7.827 1.00 76.06 188 MET A C 1
ATOM 1457 O O . MET A 1 188 ? -11.076 2.556 6.786 1.00 76.06 188 MET A O 1
ATOM 1461 N N . LEU A 1 189 ? -11.389 2.827 8.996 1.00 77.12 189 LEU A N 1
ATOM 1462 C CA . LEU A 1 189 ? -12.410 1.784 9.164 1.00 77.12 189 LEU A CA 1
ATOM 1463 C C . LEU A 1 189 ? -13.854 2.285 9.003 1.00 77.12 189 LEU A C 1
ATOM 1465 O O . LEU A 1 189 ? -14.784 1.498 9.161 1.00 77.12 189 LEU A O 1
ATOM 1469 N N . ARG A 1 190 ? -14.053 3.585 8.768 1.00 68.44 190 ARG A N 1
ATOM 1470 C CA . ARG A 1 190 ? -15.369 4.218 8.602 1.00 68.44 190 ARG A CA 1
ATOM 1471 C C . ARG A 1 190 ? -15.579 4.633 7.157 1.00 68.44 190 ARG A C 1
ATOM 1473 O O . ARG A 1 190 ? -16.744 4.554 6.720 1.00 68.44 190 ARG A O 1
#

Foldseek 3Di:
DQAPPPHDWDADDPVVPADVNHDRHRPTDHDCLVQAPWLLLLLLAPAPVSCVVVNDRPPSLQAAAEAEDQVADLDPPAPALAADPDPVQVPCCVVSVVVNCCVCCCLDVVPDDPCCVVVVLRYQYQYHHRHGPPCPVDDPSNVVSSVVSRVVSVVVSCVVCVVVSVVSVPDDDDPVRNVSSNVVNVVSVD

pLDDT: mean 73.7, std 16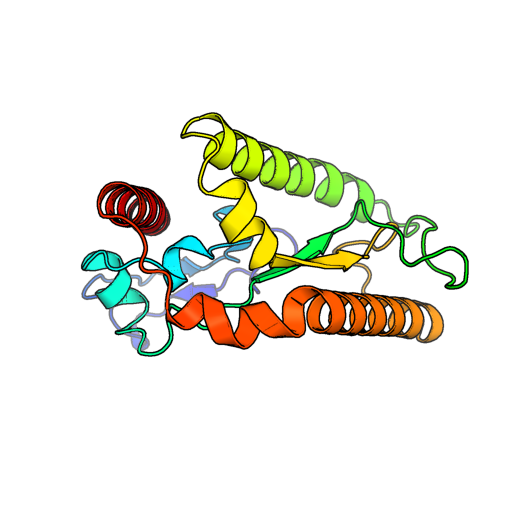.44, range [37.22, 96.69]

Radius of gyration: 19.0 Å; chains: 1; bounding box: 48×36×49 Å